Protein AF-0000000083001816 (afdb_homodimer)

Nearest PDB structures (foldseek):
  6y6o-assembly1_A-2  TM=8.875E-01  e=5.375E-13  Homo sapiens
  7u5p-assembly1_B  TM=8.107E-01  e=1.738E-12  Homo sapiens
  3b4v-assembly2_F  TM=8.415E-01  e=2.778E-12  Homo sapiens
  4n1d-assembly1_A-2  TM=8.655E-01  e=5.220E-11  Homo sapiens
  7zjf-assembly1_B  TM=7.239E-01  e=8.850E-11  Homo sapiens

Sequence (256 aa):
SPTRTEPGHHVAKRSLRCSQNSNLCCRKDYYVDFRDIGWNDWIIKPEGYQINYCVGQCPLHVAGSPGMASSFHTAVFNLVKANNVQASGHSCCVPTRRRPLSVLYFDRNSNIVKTDIPDMIVDACGCSSPTRTEPGHHVAKRSLRCSQNSNLCCRKDYYVDFRDIGWNDWIIKPEGYQINYCVGQCPLHVAGSPGMASSFHTAVFNLVKANNVQASGHSCCVPTRRRPLSVLYFDRNSNIVKTDIPDMIVDACGCS

InterPro domains:
  IPR001839 Transforming growth factor-beta, C-terminal [PF00019] (25-127)
  IPR001839 Transforming growth factor-beta, C-terminal [PS51362] (11-128)
  IPR001839 Transforming growth factor-beta, C-terminal [SM00204] (25-128)
  IPR015615 Transforming growth factor-beta-like [PTHR11848] (9-128)
  IPR017948 Transforming growth factor beta, conserved site [PS00250] (43-58)
  IPR029034 Cystine-knot cytokine [G3DSA:2.10.90.10] (15-128)
  IPR029034 Cystine-knot cytokine [SSF57501] (17-127)

Structure (mmCIF, N/CA/C/O backbone):
data_AF-0000000083001816-model_v1
#
loop_
_entity.id
_entity.type
_entity.pdbx_description
1 polymer 'TGF-beta family profile domain-containing protein'
#
loop_
_atom_site.group_PDB
_atom_site.id
_atom_site.type_symbol
_atom_site.label_atom_id
_atom_site.label_alt_id
_atom_site.label_comp_id
_atom_site.label_asym_id
_atom_site.label_entity_id
_atom_site.label_seq_id
_atom_site.pdbx_PDB_ins_code
_atom_site.Cartn_x
_atom_site.Cartn_y
_atom_site.Cartn_z
_atom_site.occupancy
_atom_site.B_iso_or_equiv
_atom_site.auth_seq_id
_atom_site.auth_comp_id
_atom_site.auth_asym_id
_atom_site.auth_atom_id
_atom_site.pdbx_PDB_model_num
ATOM 1 N N . SER A 1 1 ? -27.733 -28.315 16.122 1 34.86 1 SER A N 1
ATOM 2 C CA . SER A 1 1 ? -26.997 -27.266 16.821 1 34.86 1 SER A CA 1
ATOM 3 C C . SER A 1 1 ? -26.076 -26.509 15.871 1 34.86 1 SER A C 1
ATOM 5 O O . SER A 1 1 ? -25.284 -27.118 15.149 1 34.86 1 SER A O 1
ATOM 7 N N . PRO A 1 2 ? -26.45 -25.238 15.407 1 41.17 2 PRO A N 1
ATOM 8 C CA . PRO A 1 2 ? -25.756 -24.482 14.362 1 41.17 2 PRO A CA 1
ATOM 9 C C . PRO A 1 2 ? -24.285 -24.235 14.69 1 41.17 2 PRO A C 1
ATOM 11 O O . PRO A 1 2 ? -23.943 -23.973 15.846 1 41.17 2 PRO A O 1
ATOM 14 N N . THR A 1 3 ? -23.298 -24.899 14.074 1 37.39 3 THR A N 1
ATOM 15 C CA . THR A 1 3 ? -21.85 -24.761 14.181 1 37.39 3 THR A CA 1
ATOM 16 C C . THR A 1 3 ? -21.422 -23.32 13.916 1 37.39 3 THR A C 1
ATOM 18 O O . THR A 1 3 ? -21.619 -22.802 12.815 1 37.39 3 THR A O 1
ATOM 21 N N . ARG A 1 4 ? -21.52 -22.442 14.977 1 39.56 4 ARG A N 1
ATOM 22 C CA . ARG A 1 4 ? -20.968 -21.092 14.921 1 39.56 4 ARG A CA 1
ATOM 23 C C . ARG A 1 4 ? -19.54 -21.106 14.387 1 39.56 4 ARG A C 1
ATOM 25 O O . ARG A 1 4 ? -18.645 -21.683 15.009 1 39.56 4 ARG A O 1
ATOM 32 N N . THR A 1 5 ? -19.311 -21.038 13.095 1 39.91 5 THR A N 1
ATOM 33 C CA . THR A 1 5 ? -17.99 -20.825 12.514 1 39.91 5 THR A CA 1
ATOM 34 C C . THR A 1 5 ? -17.277 -19.666 13.205 1 39.91 5 THR A C 1
ATOM 36 O O . THR A 1 5 ? -17.787 -18.544 13.232 1 39.91 5 THR A O 1
ATOM 39 N N . GLU A 1 6 ? -16.377 -19.955 14.217 1 41.89 6 GLU A N 1
ATOM 40 C CA . GLU A 1 6 ? -15.535 -19.005 14.938 1 41.89 6 GLU A CA 1
ATOM 41 C C . GLU A 1 6 ? -14.836 -18.047 13.978 1 41.89 6 GLU A C 1
ATOM 43 O O . GLU A 1 6 ? -14.391 -18.452 12.902 1 41.89 6 GLU A O 1
ATOM 48 N N . PRO A 1 7 ? -15.167 -16.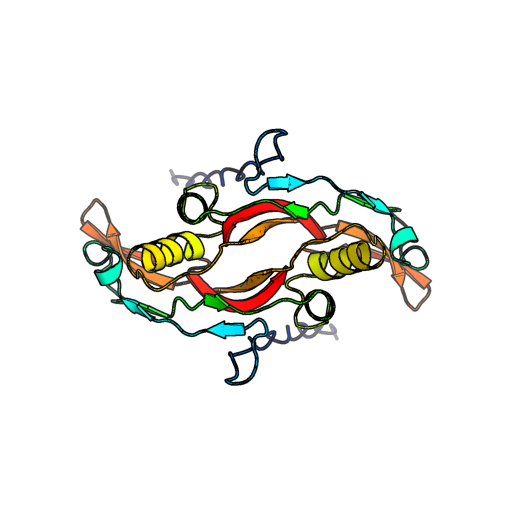746 14.049 1 41.41 7 PRO A N 1
ATOM 49 C CA . PRO A 1 7 ? -14.463 -15.765 13.22 1 41.41 7 PRO A CA 1
ATOM 50 C C . PRO A 1 7 ? -12.952 -15.984 13.202 1 41.41 7 PRO A C 1
ATOM 52 O O . PRO A 1 7 ? -12.367 -16.361 14.22 1 41.41 7 PRO A O 1
ATOM 55 N N . GLY A 1 8 ? -12.353 -16.457 12.142 1 36.66 8 GLY A N 1
ATOM 56 C CA . GLY A 1 8 ? -10.919 -16.578 11.938 1 36.66 8 GLY A CA 1
ATOM 57 C C . GLY A 1 8 ? -10.134 -15.412 12.507 1 36.66 8 GLY A C 1
ATOM 58 O O . GLY A 1 8 ? -10.494 -14.252 12.295 1 36.66 8 GLY A O 1
ATOM 59 N N . HIS A 1 9 ? -9.437 -15.543 13.703 1 39.44 9 HIS A N 1
ATOM 60 C CA . HIS A 1 9 ? -8.489 -14.617 14.312 1 39.44 9 HIS A CA 1
ATOM 61 C C . HIS A 1 9 ? -7.542 -14.032 13.268 1 39.44 9 HIS A C 1
ATOM 63 O O . HIS A 1 9 ? -6.77 -14.764 12.645 1 39.44 9 HIS A O 1
ATOM 69 N N . HIS A 1 10 ? -7.862 -13.018 12.624 1 39.83 10 HIS A N 1
ATOM 70 C CA . HIS A 1 10 ? -6.899 -12.281 11.814 1 39.83 10 HIS A CA 1
ATOM 71 C C . HIS A 1 10 ? -5.628 -11.986 12.603 1 39.83 10 HIS A C 1
ATOM 73 O O . HIS A 1 10 ? -5.673 -11.305 13.63 1 39.83 10 HIS A O 1
ATOM 79 N N . VAL A 1 11 ? -4.758 -12.9 12.765 1 40.17 11 VAL A N 1
ATOM 80 C CA . VAL A 1 11 ? -3.452 -12.6 13.342 1 40.17 11 VAL A CA 1
ATOM 81 C C . VAL A 1 11 ? -3.018 -11.193 12.938 1 40.17 11 VAL A C 1
ATOM 83 O O . VAL A 1 11 ? -2.884 -10.895 11.748 1 40.17 11 VAL A O 1
ATOM 86 N N . ALA A 1 12 ? -3.202 -10.316 13.815 1 40.71 12 ALA A N 1
ATOM 87 C CA . ALA A 1 12 ? -2.673 -8.967 13.627 1 40.71 12 ALA A CA 1
ATOM 88 C C . ALA A 1 12 ? -1.221 -9.008 13.159 1 40.71 12 ALA A C 1
ATOM 90 O O . ALA A 1 12 ? -0.354 -9.546 13.852 1 40.71 12 ALA A O 1
ATOM 91 N N . LYS A 1 13 ? -0.917 -9.083 11.917 1 47.99 13 LYS A N 1
ATOM 92 C CA . LYS A 1 13 ? 0.467 -8.967 11.467 1 47.99 13 LYS A CA 1
ATOM 93 C C . LYS A 1 13 ? 1.241 -7.966 12.32 1 47.99 13 LYS A C 1
ATOM 95 O O . LYS A 1 13 ? 0.859 -6.798 12.415 1 47.99 13 LYS A O 1
ATOM 100 N N . ARG A 1 14 ? 1.89 -8.457 13.446 1 44.38 14 ARG A N 1
ATOM 101 C CA . ARG A 1 14 ? 2.738 -7.65 14.318 1 44.38 14 ARG A CA 1
ATOM 102 C C . ARG A 1 14 ? 3.663 -6.751 13.503 1 44.38 14 ARG A C 1
ATOM 104 O O . ARG A 1 14 ? 4.356 -7.222 12.599 1 44.38 14 ARG A O 1
ATOM 111 N N . SER A 1 15 ? 3.333 -5.481 13.412 1 59.22 15 SER A N 1
ATOM 112 C CA . SER A 1 15 ? 4.199 -4.492 12.778 1 59.22 15 SER A CA 1
ATOM 113 C C . SER A 1 15 ? 5.638 -4.625 13.263 1 59.22 15 SER A C 1
ATOM 115 O O . SER A 1 15 ? 5.884 -4.766 14.463 1 59.22 15 SER A O 1
ATOM 117 N N . LEU A 1 16 ? 6.547 -5.006 12.343 1 64.59 16 LEU A N 1
ATOM 118 C CA . LEU A 1 16 ? 7.966 -5.027 12.68 1 64.59 16 LEU A CA 1
ATOM 119 C C . LEU A 1 16 ? 8.429 -3.658 13.167 1 64.59 16 LEU A C 1
ATOM 121 O O . LEU A 1 16 ? 8.395 -2.683 12.414 1 64.59 16 LEU A O 1
ATOM 125 N N . ARG A 1 17 ? 8.418 -3.509 14.467 1 75.91 17 ARG A N 1
ATOM 126 C CA . ARG A 1 17 ? 9.079 -2.317 14.991 1 75.91 17 ARG A CA 1
ATOM 127 C C . ARG A 1 17 ? 10.573 -2.341 14.687 1 75.91 17 ARG A C 1
ATOM 129 O O . ARG A 1 17 ? 11.201 -3.401 14.718 1 75.91 17 ARG A O 1
ATOM 136 N N . CYS A 1 18 ? 11.03 -1.182 14.337 1 82.06 18 CYS A N 1
ATOM 137 C CA . CYS A 1 18 ? 12.427 -1.136 13.92 1 82.06 18 CYS A CA 1
ATOM 138 C C . CYS A 1 18 ? 13.351 -1.535 15.064 1 82.06 18 CYS A C 1
ATOM 140 O O . CYS A 1 18 ? 13.196 -1.056 16.189 1 82.06 18 CYS A O 1
ATOM 142 N N . SER A 1 19 ? 14.05 -2.574 14.797 1 77.89 19 SER A N 1
ATOM 143 C CA . SER A 1 19 ? 15.112 -2.955 15.721 1 77.89 19 SER A CA 1
ATOM 144 C C . SER A 1 19 ? 16.406 -2.207 15.415 1 77.89 19 SER A C 1
ATOM 146 O O . SER A 1 19 ? 16.616 -1.756 14.288 1 7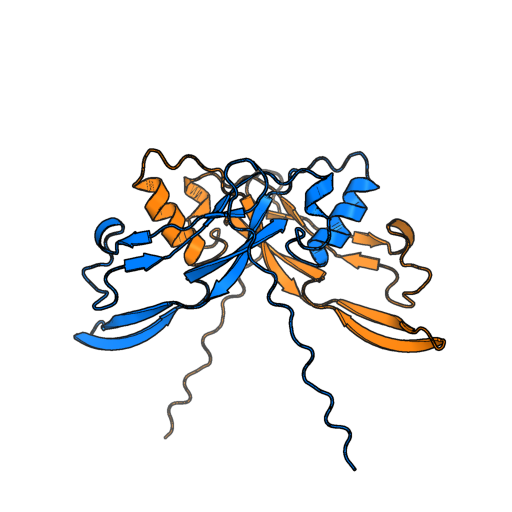7.89 19 SER A O 1
ATOM 148 N N . GLN A 1 20 ? 17.235 -1.953 16.397 1 73.92 20 GLN A N 1
ATOM 149 C CA . GLN A 1 20 ? 18.467 -1.179 16.276 1 73.92 20 GLN A CA 1
ATOM 150 C C . GLN A 1 20 ? 19.425 -1.823 15.279 1 73.92 20 GLN A C 1
ATOM 152 O O . GLN A 1 20 ? 20.185 -1.126 14.602 1 73.92 20 GLN A O 1
ATOM 157 N N . ASN A 1 21 ? 19.274 -3.037 15.094 1 77.73 21 ASN A N 1
ATOM 158 C CA . ASN A 1 21 ? 20.337 -3.68 14.329 1 77.73 21 ASN A CA 1
ATOM 159 C C . ASN A 1 21 ? 19.841 -4.147 12.964 1 77.73 21 ASN A C 1
ATOM 161 O O . ASN A 1 21 ? 20.571 -4.816 12.229 1 77.73 21 ASN A O 1
ATOM 165 N N . SER A 1 22 ? 18.64 -3.781 12.626 1 81.1 22 SER A N 1
ATOM 166 C CA . SER A 1 22 ? 18.166 -4.268 11.334 1 81.1 22 SER A CA 1
ATOM 167 C C . SER A 1 22 ? 17.849 -3.112 10.391 1 81.1 22 SER A C 1
ATOM 169 O O . SER A 1 22 ? 17.314 -2.086 10.816 1 81.1 22 SER A O 1
ATOM 171 N N . ASN A 1 23 ? 18.427 -3.234 9.191 1 90.5 23 ASN A N 1
ATOM 172 C CA . ASN A 1 23 ? 18.102 -2.25 8.163 1 90.5 23 ASN A CA 1
ATOM 173 C C . ASN A 1 23 ? 16.942 -2.716 7.288 1 90.5 23 ASN A C 1
ATOM 175 O O . ASN A 1 23 ? 16.712 -2.165 6.21 1 90.5 23 ASN A O 1
ATOM 179 N N . LEU A 1 24 ? 16.235 -3.732 7.842 1 91.43 24 LEU A N 1
ATOM 180 C CA . LEU A 1 24 ? 15.101 -4.277 7.104 1 91.43 24 LEU A CA 1
ATOM 181 C C . LEU A 1 24 ? 13.844 -3.45 7.35 1 91.43 24 LEU A C 1
ATOM 183 O O . LEU A 1 24 ? 13.768 -2.704 8.329 1 91.43 24 LEU A O 1
ATOM 187 N N . CYS A 1 25 ? 12.98 -3.586 6.533 1 93.34 25 CYS A N 1
ATOM 188 C CA . CYS A 1 25 ? 11.718 -2.856 6.541 1 93.34 25 CYS A CA 1
ATOM 189 C C . CYS A 1 25 ? 11.053 -2.931 7.911 1 93.34 25 CYS A C 1
ATOM 191 O O . CYS A 1 25 ? 10.851 -4.021 8.448 1 93.34 25 CYS A O 1
ATOM 193 N N . CYS A 1 26 ? 10.651 -1.777 8.399 1 93.89 26 CYS A N 1
ATOM 194 C CA . CYS A 1 26 ? 10.001 -1.716 9.703 1 93.89 26 CYS A CA 1
ATOM 195 C C . CYS A 1 26 ? 9.239 -0.407 9.873 1 93.89 26 CYS A C 1
ATOM 197 O O . CYS A 1 26 ? 9.387 0.512 9.065 1 93.89 26 CYS A O 1
ATOM 199 N N . ARG A 1 27 ? 8.439 -0.368 10.853 1 94.38 27 ARG A N 1
ATOM 200 C CA . ARG A 1 27 ? 7.656 0.823 11.165 1 94.38 27 ARG A CA 1
ATOM 201 C C . ARG A 1 27 ? 8.372 1.696 12.189 1 94.38 27 ARG A C 1
ATOM 203 O O . ARG A 1 27 ? 8.795 1.21 13.24 1 94.38 27 ARG A O 1
ATOM 210 N N . LYS A 1 28 ? 8.536 2.963 11.931 1 93.27 28 LYS A N 1
ATOM 211 C CA . LYS A 1 28 ? 9.127 3.929 12.853 1 93.27 28 LYS A CA 1
ATOM 212 C C . LYS A 1 28 ? 8.063 4.854 13.436 1 93.27 28 LYS A C 1
ATOM 214 O O . LYS A 1 28 ? 7.209 5.364 12.708 1 93.27 28 LYS A O 1
ATOM 219 N N . ASP A 1 29 ? 8.145 5 14.714 1 93.76 29 ASP A N 1
ATOM 220 C CA . ASP A 1 29 ? 7.229 5.936 15.36 1 93.76 29 ASP A CA 1
ATOM 221 C C . ASP A 1 29 ? 7.631 7.382 15.076 1 93.76 29 ASP A C 1
ATOM 223 O O . ASP A 1 29 ? 8.816 7.719 15.105 1 93.76 29 ASP A O 1
ATOM 227 N N . TYR A 1 30 ? 6.619 8.153 14.724 1 93.5 30 TYR A N 1
ATOM 228 C CA . TYR A 1 30 ? 6.884 9.563 14.458 1 93.5 30 TYR A CA 1
ATOM 229 C C . TYR A 1 30 ? 5.683 10.423 14.832 1 93.5 30 TYR A C 1
ATOM 231 O O . TYR A 1 30 ? 4.575 10.202 14.337 1 93.5 30 TYR A O 1
ATOM 239 N N . TYR A 1 31 ? 5.917 11.348 15.667 1 95.7 31 TYR A N 1
ATOM 240 C CA . TYR A 1 31 ? 4.86 12.268 16.073 1 95.7 31 TYR A CA 1
ATOM 241 C C . TYR A 1 31 ? 4.907 13.549 15.249 1 95.7 31 TYR A C 1
ATOM 243 O O . TYR A 1 31 ? 5.976 14.133 15.058 1 95.7 31 TYR A O 1
ATOM 251 N N . VAL A 1 32 ? 3.741 13.959 14.782 1 94.92 32 VAL A N 1
ATOM 252 C CA . VAL A 1 32 ? 3.642 15.209 14.036 1 94.92 32 VAL A CA 1
ATOM 253 C C . VAL A 1 32 ? 2.732 16.184 14.78 1 94.92 32 VAL A C 1
ATOM 255 O O . VAL A 1 32 ? 1.603 15.839 15.138 1 94.92 32 VAL A O 1
ATOM 258 N N . ASP A 1 33 ? 3.306 17.31 14.994 1 94.98 33 ASP A N 1
ATOM 259 C CA . ASP A 1 33 ? 2.515 18.418 15.52 1 94.98 33 ASP A CA 1
ATOM 260 C C . ASP A 1 33 ? 1.806 19.17 14.395 1 94.98 33 ASP A C 1
ATOM 262 O O . ASP A 1 33 ? 2.42 19.494 13.376 1 94.98 33 ASP A O 1
ATOM 266 N N . PHE A 1 34 ? 0.505 19.432 14.571 1 93.82 34 PHE A N 1
ATOM 267 C CA . PHE A 1 34 ? -0.253 20.094 13.515 1 93.82 34 PHE A CA 1
ATOM 268 C C . PHE A 1 34 ? 0.293 21.492 13.251 1 93.82 34 PHE A C 1
ATOM 270 O O . PHE A 1 34 ? 0.096 22.046 12.168 1 93.82 34 PHE A O 1
ATOM 277 N N . ARG A 1 35 ? 0.989 22.053 14.16 1 92.59 35 ARG A N 1
ATOM 278 C CA . ARG A 1 35 ? 1.646 23.34 13.955 1 92.59 35 ARG A CA 1
ATOM 279 C C . ARG A 1 35 ? 2.734 23.235 12.891 1 92.59 35 ARG A C 1
ATOM 281 O O . ARG A 1 35 ? 2.931 24.163 12.104 1 92.59 35 ARG A O 1
ATOM 288 N N . ASP A 1 36 ? 3.407 22.07 12.847 1 88.23 36 ASP A N 1
ATOM 289 C CA . ASP A 1 36 ? 4.537 21.879 11.944 1 88.23 36 ASP A CA 1
ATOM 290 C C . ASP A 1 36 ? 4.075 21.829 10.489 1 88.23 36 ASP A C 1
ATOM 292 O O . ASP A 1 36 ? 4.854 22.108 9.575 1 88.23 36 ASP A O 1
ATOM 296 N N . ILE A 1 37 ? 2.798 21.539 10.29 1 88.98 37 ILE A N 1
ATOM 297 C CA . ILE A 1 37 ? 2.325 21.407 8.916 1 88.98 37 ILE A CA 1
ATOM 298 C C . ILE A 1 37 ? 1.274 22.477 8.628 1 88.98 37 ILE A C 1
ATOM 300 O O . ILE A 1 37 ? 0.598 22.43 7.597 1 88.98 37 ILE A O 1
ATOM 304 N N . GLY A 1 38 ? 1.016 23.291 9.563 1 89.7 38 GLY A N 1
ATOM 305 C CA . GLY A 1 38 ? 0.162 24.451 9.364 1 89.7 38 GLY A CA 1
ATOM 306 C C . GLY A 1 38 ? -1.316 24.131 9.485 1 89.7 38 GLY A C 1
ATOM 307 O O . GLY A 1 38 ? -2.155 24.818 8.898 1 89.7 38 GLY A O 1
ATOM 308 N N . TRP A 1 39 ? -1.684 23.082 10.197 1 90.54 39 TRP A N 1
ATOM 309 C CA . TRP A 1 39 ? -3.081 22.673 10.301 1 90.54 39 TRP A CA 1
ATOM 310 C C . TRP A 1 39 ? -3.682 23.12 11.629 1 90.54 39 TRP A C 1
ATOM 312 O O . TRP A 1 39 ? -4.85 22.842 11.913 1 90.54 39 TRP A O 1
ATOM 322 N N . ASN A 1 40 ? -2.973 23.786 12.368 1 91.76 40 ASN A N 1
ATOM 323 C CA . ASN A 1 40 ? -3.4 24.168 13.709 1 91.76 40 ASN A CA 1
ATOM 324 C C . ASN A 1 40 ? -4.462 25.263 13.669 1 91.76 40 ASN A C 1
ATOM 326 O O . ASN A 1 40 ? -5.112 25.542 14.678 1 91.76 40 ASN A O 1
ATOM 330 N N . ASP A 1 41 ? -4.744 25.859 12.604 1 90.81 41 ASP A N 1
ATOM 331 C CA . ASP A 1 41 ? -5.72 26.941 12.508 1 90.81 41 ASP A CA 1
ATOM 332 C C . ASP A 1 41 ? -7.13 26.392 12.3 1 90.81 41 ASP A C 1
ATOM 334 O O . ASP A 1 41 ? -8.116 27.081 12.568 1 90.81 41 ASP A O 1
ATOM 338 N N . TRP A 1 42 ? -7.153 25.199 11.801 1 90.98 42 TRP A N 1
ATOM 339 C CA . TRP A 1 42 ? -8.486 24.681 11.51 1 90.98 42 TRP A CA 1
ATOM 340 C C . TRP A 1 42 ? -8.757 23.403 12.298 1 90.98 42 TRP A C 1
ATOM 342 O O . TRP A 1 42 ? -9.914 23.034 12.516 1 90.98 42 TRP A O 1
ATOM 352 N N . ILE A 1 43 ? -7.756 22.673 12.728 1 94.45 43 ILE A N 1
ATOM 353 C CA . ILE A 1 43 ? -7.963 21.51 13.584 1 94.45 43 ILE A CA 1
ATOM 354 C C . ILE A 1 43 ? -7.946 21.938 15.05 1 94.45 43 ILE A C 1
ATOM 356 O O . ILE A 1 43 ? -7.007 22.6 15.499 1 94.45 43 ILE A O 1
ATOM 360 N N . ILE A 1 44 ? -8.944 21.568 15.779 1 96.08 44 ILE A N 1
ATOM 361 C CA . ILE A 1 44 ? -9.076 21.918 17.189 1 96.08 44 ILE A CA 1
ATOM 362 C C . ILE A 1 44 ? -8.34 20.89 18.046 1 96.08 44 ILE A C 1
ATOM 364 O O . ILE A 1 44 ? -7.514 21.252 18.888 1 96.08 44 ILE A O 1
ATOM 368 N N . LYS A 1 45 ? -8.754 19.676 17.96 1 97.54 45 LYS A N 1
ATOM 369 C CA . LYS A 1 45 ? -8.108 18.574 18.668 1 97.54 45 LYS A CA 1
ATOM 370 C C . LYS A 1 45 ? -8.056 17.319 17.801 1 97.54 45 LYS A C 1
ATOM 372 O O . LYS A 1 45 ? -8.96 17.074 17 1 97.54 45 LYS A O 1
ATOM 377 N N . PRO A 1 46 ? -7.005 16.39 17.933 1 97.84 46 PRO A N 1
ATOM 378 C CA . PRO A 1 46 ? -5.838 16.591 18.795 1 97.84 46 PRO A CA 1
ATOM 379 C C . PRO A 1 46 ? -4.876 17.643 18.249 1 97.84 46 PRO A C 1
ATOM 381 O O . PRO A 1 46 ? -5.145 18.251 17.209 1 97.84 46 PRO A O 1
ATOM 384 N N . GLU A 1 47 ? -3.789 17.968 18.997 1 97.02 47 GLU A N 1
ATOM 385 C CA . GLU A 1 47 ? -2.778 18.925 18.556 1 97.02 47 GLU A CA 1
ATOM 386 C C . GLU A 1 47 ? -1.816 18.291 17.556 1 97.02 47 GLU A C 1
ATOM 388 O O . GLU A 1 47 ? -1.103 18.996 16.839 1 97.02 47 GLU A O 1
ATOM 393 N N . GLY A 1 48 ? -1.706 17.012 17.63 1 96.92 48 GLY A N 1
ATOM 394 C CA . GLY A 1 48 ? -0.859 16.187 16.783 1 96.92 48 GLY A CA 1
ATOM 395 C C . GLY A 1 48 ? -1.16 14.705 16.901 1 96.92 48 GLY A C 1
ATOM 396 O O . GLY A 1 48 ? -2.155 14.315 17.517 1 96.92 48 GLY A O 1
ATOM 397 N N . TYR A 1 49 ? -0.425 13.899 16.245 1 96.35 49 TYR A N 1
ATOM 398 C CA . TYR A 1 49 ? -0.68 12.463 16.278 1 96.35 49 TYR A CA 1
ATOM 399 C C . TYR A 1 49 ? 0.549 11.68 15.833 1 96.35 49 TYR A C 1
ATOM 401 O O . TYR A 1 49 ? 1.491 12.253 15.28 1 96.35 49 TYR A O 1
ATOM 409 N N . GLN A 1 50 ? 0.564 10.441 16.164 1 96.63 50 GLN A N 1
ATOM 410 C CA . GLN A 1 50 ? 1.607 9.526 15.713 1 96.63 50 GLN A CA 1
ATOM 411 C C . GLN A 1 50 ? 1.36 9.076 14.276 1 96.63 50 GLN A C 1
ATOM 413 O O . GLN A 1 50 ? 0.697 8.063 14.043 1 96.63 50 GLN A O 1
ATOM 418 N N . ILE A 1 51 ? 1.929 9.807 13.379 1 95.82 51 ILE A N 1
ATOM 419 C CA . ILE A 1 51 ? 1.742 9.486 11.968 1 95.82 51 ILE A CA 1
ATOM 420 C C . ILE A 1 51 ? 2.492 8.2 11.627 1 95.82 51 ILE A C 1
ATOM 422 O O . ILE A 1 51 ? 2.012 7.387 10.834 1 95.82 51 ILE A O 1
ATOM 426 N N . ASN A 1 52 ? 3.58 7.884 12.11 1 95.24 52 ASN A N 1
ATOM 427 C CA . ASN A 1 52 ? 4.502 6.78 11.868 1 95.24 52 ASN A CA 1
ATOM 428 C C . ASN A 1 52 ? 4.827 6.634 10.384 1 95.24 52 ASN A C 1
ATOM 430 O O . ASN A 1 52 ? 4.224 7.304 9.544 1 95.24 52 ASN A O 1
ATOM 434 N N . TYR A 1 53 ? 5.786 5.937 10.084 1 92.84 53 TYR A N 1
ATOM 435 C CA . TYR A 1 53 ? 6.133 5.698 8.687 1 92.84 53 TYR A CA 1
ATOM 436 C C . TYR A 1 53 ? 6.973 4.435 8.543 1 92.84 53 TYR A C 1
ATOM 438 O O . TYR A 1 53 ? 7.431 3.869 9.539 1 92.84 53 TYR A O 1
ATOM 446 N N . CYS A 1 54 ? 7.085 3.992 7.35 1 92.9 54 CYS A N 1
ATOM 447 C CA . CYS A 1 54 ? 7.815 2.767 7.042 1 92.9 54 CYS A CA 1
ATOM 448 C C . CY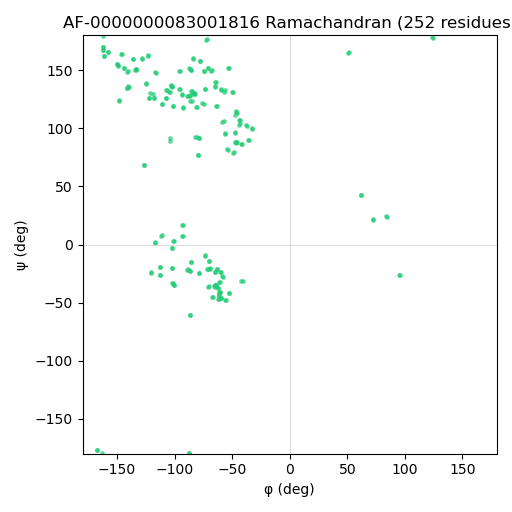S A 1 54 ? 9.188 3.082 6.46 1 92.9 54 CYS A C 1
ATOM 450 O O . CYS A 1 54 ? 9.324 3.987 5.635 1 92.9 54 CYS A O 1
ATOM 452 N N . VAL A 1 55 ? 10.176 2.327 6.96 1 91.38 55 VAL A N 1
ATOM 453 C CA . VAL A 1 55 ? 11.535 2.562 6.482 1 91.38 55 VAL A CA 1
ATOM 454 C C . VAL A 1 55 ? 12.326 1.256 6.513 1 91.38 55 VAL A C 1
ATOM 456 O O . VAL A 1 55 ? 12.007 0.347 7.283 1 91.38 55 VAL A O 1
ATOM 459 N N . GLY A 1 56 ? 13.354 1.241 5.592 1 91.47 56 GLY A N 1
ATOM 460 C CA . GLY A 1 56 ? 14.225 0.077 5.593 1 91.47 56 GLY A CA 1
ATOM 461 C C . GLY A 1 56 ? 14.307 -0.608 4.242 1 91.47 56 GLY A C 1
ATOM 462 O O . GLY A 1 56 ? 13.608 -0.224 3.302 1 91.47 56 GLY A O 1
ATOM 463 N N . GLN A 1 57 ? 15.105 -1.618 4.177 1 90.64 57 GLN A N 1
ATOM 464 C CA . GLN A 1 57 ? 15.384 -2.317 2.927 1 90.64 57 GLN A CA 1
ATOM 465 C C . GLN A 1 57 ? 14.482 -3.537 2.765 1 90.64 57 GLN A C 1
ATOM 467 O O . GLN A 1 57 ? 14.086 -4.158 3.754 1 90.64 57 GLN A O 1
ATOM 472 N N . CYS A 1 58 ? 14.216 -3.802 1.471 1 91.27 58 CYS A N 1
ATOM 473 C CA . CYS A 1 58 ? 13.435 -4.975 1.094 1 91.27 58 CYS A CA 1
ATOM 474 C C . CYS A 1 58 ? 14.181 -5.82 0.068 1 91.27 58 CYS A C 1
ATOM 476 O O . CYS A 1 58 ? 13.778 -5.892 -1.094 1 91.27 58 CYS A O 1
ATOM 478 N N . PRO A 1 59 ? 15.281 -6.426 0.582 1 87.83 59 PRO A N 1
ATOM 479 C CA . PRO A 1 59 ? 15.952 -7.307 -0.376 1 87.83 59 PRO A CA 1
ATOM 480 C C . PRO A 1 59 ? 15.007 -8.333 -0.996 1 87.83 59 PRO A C 1
ATOM 482 O O . PRO A 1 59 ? 14.016 -8.722 -0.372 1 87.83 59 PRO A O 1
ATOM 485 N N . LEU A 1 60 ? 15.332 -8.723 -2.176 1 83.27 60 LEU A N 1
ATOM 486 C CA . LEU A 1 60 ? 14.469 -9.614 -2.942 1 83.27 60 LEU A CA 1
ATOM 487 C C . LEU A 1 60 ? 14.111 -10.855 -2.13 1 83.27 60 LEU A C 1
ATOM 489 O O . LEU A 1 60 ? 12.958 -11.292 -2.131 1 83.27 60 LEU A O 1
ATOM 493 N N . HIS A 1 61 ? 15.08 -11.377 -1.445 1 83.65 61 HIS A N 1
ATOM 494 C CA . HIS A 1 61 ? 14.86 -12.618 -0.711 1 83.65 61 HIS A CA 1
ATOM 495 C C . HIS A 1 61 ? 13.942 -12.394 0.486 1 83.65 61 HIS A C 1
ATOM 497 O O . HIS A 1 61 ? 13.386 -13.349 1.034 1 83.65 61 HIS A O 1
ATOM 503 N N . VAL A 1 62 ? 13.738 -11.15 0.846 1 86.65 62 VAL A N 1
ATOM 504 C CA . VAL A 1 62 ? 12.915 -10.822 2.005 1 86.65 62 VAL A CA 1
ATOM 505 C C . VAL A 1 62 ? 11.523 -10.396 1.547 1 86.65 62 VAL A C 1
ATOM 507 O O . VAL A 1 62 ? 10.522 -10.727 2.188 1 86.65 62 VAL A O 1
ATOM 510 N N . ALA A 1 63 ? 11.431 -9.727 0.418 1 88.08 63 ALA A N 1
ATOM 511 C CA . ALA A 1 63 ? 10.22 -9.051 -0.041 1 88.08 63 ALA A CA 1
ATOM 512 C C . ALA A 1 63 ? 9.103 -10.053 -0.317 1 88.08 63 ALA A C 1
ATOM 514 O O . ALA A 1 63 ? 7.922 -9.702 -0.279 1 88.08 63 ALA A O 1
ATOM 515 N N . GLY A 1 64 ? 9.426 -11.23 -0.569 1 86.95 64 GLY A N 1
ATOM 516 C CA . GLY A 1 64 ? 8.416 -12.234 -0.867 1 86.95 64 GLY A CA 1
ATOM 517 C C . GLY A 1 64 ? 8.127 -13.155 0.303 1 86.95 64 GLY A C 1
ATOM 518 O O . GLY A 1 64 ? 7.274 -14.04 0.207 1 86.95 64 GLY A O 1
ATOM 519 N N . SER A 1 65 ? 8.846 -12.997 1.403 1 87.48 65 SER A N 1
ATOM 520 C CA . SER A 1 65 ? 8.712 -13.908 2.536 1 87.48 65 SER A CA 1
ATOM 521 C C . SER A 1 65 ? 7.419 -13.649 3.302 1 87.48 65 SER A C 1
ATOM 523 O O . SER A 1 65 ? 6.927 -12.519 3.338 1 87.48 65 SER A O 1
ATOM 525 N N . PRO A 1 66 ? 6.922 -14.795 3.883 1 84.77 66 PRO A N 1
ATOM 526 C CA . PRO A 1 66 ? 5.734 -14.612 4.721 1 84.77 66 PRO A CA 1
ATOM 527 C C . PRO A 1 66 ? 5.952 -13.593 5.838 1 84.77 66 PRO A C 1
ATOM 529 O O . PRO A 1 66 ? 6.999 -13.601 6.49 1 84.77 66 PRO A O 1
ATOM 532 N N . GLY A 1 67 ? 5.041 -12.724 5.971 1 85.73 67 GLY A N 1
ATOM 533 C CA . GLY A 1 67 ? 5.129 -11.726 7.024 1 85.73 67 GLY A CA 1
ATOM 534 C C . GLY A 1 67 ? 5.741 -10.419 6.558 1 85.73 67 GLY A C 1
ATOM 535 O O . GLY A 1 67 ? 5.572 -9.383 7.204 1 85.73 67 GLY A O 1
ATOM 536 N N . MET A 1 68 ? 6.574 -10.538 5.496 1 90.82 68 MET A N 1
ATOM 537 C CA . MET A 1 68 ? 7.215 -9.32 5.009 1 90.82 68 MET A CA 1
ATOM 538 C C . MET A 1 68 ? 6.518 -8.804 3.754 1 90.82 68 MET A C 1
ATOM 540 O O . MET A 1 68 ? 6.478 -7.596 3.514 1 90.82 68 MET A O 1
ATOM 544 N N . ALA A 1 69 ? 6.047 -9.765 3.022 1 92.34 69 ALA A N 1
ATOM 545 C CA . ALA A 1 69 ? 5.313 -9.347 1.83 1 92.34 69 ALA A CA 1
ATOM 546 C C . ALA A 1 69 ? 4.109 -8.486 2.202 1 92.34 69 ALA A C 1
ATOM 548 O O . ALA A 1 69 ? 3.333 -8.843 3.091 1 92.34 69 ALA A O 1
ATOM 549 N N . SER A 1 70 ? 3.97 -7.386 1.488 1 92.67 70 SER A N 1
ATOM 550 C CA . SER A 1 70 ? 2.909 -6.44 1.818 1 92.67 70 SER A CA 1
ATOM 551 C C . SER A 1 70 ? 1.538 -6.997 1.449 1 92.67 70 SER A C 1
ATOM 553 O O . SER A 1 70 ? 0.513 -6.496 1.916 1 92.67 70 SER A O 1
ATOM 555 N N . SER A 1 71 ? 1.452 -7.952 0.556 1 91.67 71 SER A N 1
ATOM 556 C CA . SER A 1 71 ? 0.205 -8.538 0.074 1 91.67 71 SER A CA 1
ATOM 557 C C . SER A 1 71 ? 0.451 -9.885 -0.599 1 91.67 71 SER A C 1
ATOM 559 O O . SER A 1 71 ? 1.6 -10.282 -0.802 1 91.67 71 SER A O 1
ATOM 561 N N . PHE A 1 72 ? -0.574 -10.577 -0.884 1 90.41 72 PHE A N 1
ATOM 562 C CA . PHE A 1 72 ? -0.455 -11.808 -1.657 1 90.41 72 PHE A CA 1
ATOM 563 C C . PHE A 1 72 ? 0.063 -11.518 -3.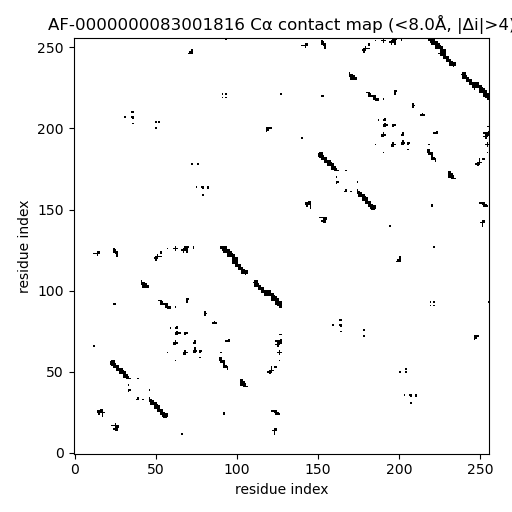06 1 90.41 72 PHE A C 1
ATOM 565 O O . PHE A 1 72 ? 0.853 -12.29 -3.608 1 90.41 72 PHE A O 1
ATOM 572 N N . HIS A 1 73 ? -0.343 -10.389 -3.575 1 93.65 73 HIS A N 1
ATOM 573 C CA . HIS A 1 73 ? 0.175 -9.949 -4.866 1 93.65 73 HIS A CA 1
ATOM 574 C C . HIS A 1 73 ? 1.698 -9.877 -4.852 1 93.65 73 HIS A C 1
ATOM 576 O O . HIS A 1 73 ? 2.356 -10.383 -5.764 1 93.65 73 HIS A O 1
ATOM 582 N N . THR A 1 74 ? 2.187 -9.28 -3.854 1 92.51 74 THR A N 1
ATOM 583 C CA . THR A 1 74 ? 3.632 -9.112 -3.749 1 92.51 74 THR A CA 1
ATOM 584 C C . THR A 1 74 ? 4.332 -10.466 -3.694 1 92.51 74 THR A C 1
ATOM 586 O O . THR A 1 74 ? 5.379 -10.656 -4.317 1 92.51 74 THR A O 1
ATOM 589 N N . ALA A 1 75 ? 3.741 -11.337 -2.96 1 90.65 75 ALA A N 1
ATOM 590 C CA . ALA A 1 75 ? 4.312 -12.678 -2.866 1 90.65 75 ALA A CA 1
ATOM 591 C C . ALA A 1 75 ? 4.372 -13.346 -4.237 1 90.65 75 ALA A C 1
ATOM 593 O O . ALA A 1 75 ? 5.398 -13.918 -4.611 1 90.65 75 ALA A O 1
ATOM 594 N N . VAL A 1 76 ? 3.335 -13.272 -4.965 1 91.21 76 VAL A N 1
ATOM 595 C CA . VAL A 1 76 ? 3.246 -13.89 -6.283 1 91.21 76 VAL A CA 1
ATOM 596 C C . VAL A 1 76 ? 4.21 -13.199 -7.244 1 91.21 76 VAL A C 1
ATOM 598 O O . VAL A 1 76 ? 4.945 -13.863 -7.981 1 91.21 76 VAL A O 1
ATOM 601 N N . PHE A 1 77 ? 4.187 -11.864 -7.169 1 91.73 77 PHE A N 1
ATOM 602 C CA . PHE A 1 77 ? 5.032 -11.094 -8.075 1 91.73 77 PHE A CA 1
ATOM 603 C C . PHE A 1 77 ? 6.505 -11.394 -7.827 1 91.73 77 PHE A C 1
ATOM 605 O O . PHE A 1 77 ? 7.305 -11.421 -8.765 1 91.73 77 PHE A O 1
ATOM 612 N N . ASN A 1 78 ? 6.862 -11.571 -6.609 1 88.48 78 ASN A N 1
ATOM 613 C CA . ASN A 1 78 ? 8.246 -11.917 -6.304 1 88.48 78 ASN A CA 1
ATOM 614 C C . ASN A 1 78 ? 8.615 -13.291 -6.856 1 88.48 78 ASN A C 1
ATOM 616 O O . ASN A 1 78 ? 9.759 -13.519 -7.254 1 88.48 78 ASN A O 1
ATOM 620 N N . LEU A 1 79 ? 7.664 -14.205 -6.825 1 86.47 79 LEU A N 1
ATOM 621 C CA . LEU A 1 79 ? 7.898 -15.5 -7.455 1 86.47 79 LEU A CA 1
ATOM 622 C C . LEU A 1 79 ? 8.163 -15.338 -8.948 1 86.47 79 LEU A C 1
ATOM 624 O O . LEU A 1 79 ? 9.05 -15.993 -9.5 1 86.47 79 LEU A O 1
ATOM 628 N N . VAL A 1 80 ? 7.413 -14.472 -9.548 1 88.29 80 VAL A N 1
ATOM 629 C CA . VAL A 1 80 ? 7.583 -14.18 -10.967 1 88.29 80 VAL A CA 1
ATOM 630 C C . VAL A 1 80 ? 8.978 -13.608 -11.214 1 88.29 80 VAL A C 1
ATOM 632 O O . VAL A 1 80 ? 9.674 -14.031 -12.139 1 88.29 80 VAL A O 1
ATOM 635 N N . LYS A 1 81 ? 9.338 -12.652 -10.361 1 85.76 81 LYS A N 1
ATOM 636 C CA . LYS A 1 81 ? 10.652 -12.029 -10.49 1 85.76 81 LYS A CA 1
ATOM 637 C C . LYS A 1 81 ? 11.767 -13.055 -10.306 1 85.76 81 LYS A C 1
ATOM 639 O O . LYS A 1 81 ? 12.783 -13.006 -11.001 1 85.76 81 LYS A O 1
ATOM 644 N N . ALA A 1 82 ? 11.605 -13.85 -9.371 1 81.02 82 ALA A N 1
ATOM 645 C CA . ALA A 1 82 ? 12.623 -14.851 -9.061 1 81.02 82 ALA A CA 1
ATOM 646 C C . ALA A 1 82 ? 12.831 -15.803 -10.235 1 81.02 82 ALA A C 1
ATOM 648 O O . ALA A 1 82 ? 13.938 -16.304 -10.447 1 81.02 82 ALA A O 1
ATOM 649 N N . ASN A 1 83 ? 11.754 -16.016 -10.931 1 80.02 83 ASN A N 1
ATOM 650 C CA . ASN A 1 83 ? 11.82 -16.951 -12.049 1 80.02 83 ASN A CA 1
ATOM 651 C C . ASN A 1 83 ? 12.225 -16.25 -13.343 1 80.02 83 ASN A C 1
ATOM 653 O O . ASN A 1 83 ? 12.446 -16.902 -14.364 1 80.02 83 ASN A O 1
ATOM 657 N N . ASN A 1 84 ? 11.971 -14.926 -13.273 1 72.74 84 ASN A N 1
ATOM 658 C CA . ASN A 1 84 ? 12.354 -14.133 -14.436 1 72.74 84 ASN A CA 1
ATOM 659 C C . ASN A 1 84 ? 13.626 -13.332 -14.173 1 72.74 84 ASN A C 1
ATOM 661 O O . ASN A 1 84 ? 13.605 -12.356 -13.42 1 72.74 84 ASN A O 1
ATOM 665 N N . VAL A 1 85 ? 14.79 -13.847 -14.427 1 56.63 85 VAL A N 1
ATOM 666 C CA . VAL A 1 85 ? 16.116 -13.314 -14.131 1 56.63 85 VAL A CA 1
ATOM 667 C C . VAL A 1 85 ? 16.141 -11.811 -14.397 1 56.63 85 VAL A C 1
ATOM 669 O O . VAL A 1 85 ? 16.908 -11.076 -13.77 1 56.63 85 VAL A O 1
ATOM 672 N N . GLN A 1 86 ? 15.362 -11.401 -15.355 1 54.26 86 GLN A N 1
ATOM 673 C CA . GLN A 1 86 ? 15.555 -10.026 -15.802 1 54.26 86 GLN A CA 1
ATOM 674 C C . GLN A 1 86 ? 14.754 -9.05 -14.944 1 54.26 86 GLN A C 1
ATOM 676 O O . GLN A 1 86 ? 14.973 -7.839 -15.004 1 54.26 86 GLN A O 1
ATOM 681 N N . ALA A 1 87 ? 13.881 -9.651 -14.242 1 54.73 87 ALA A N 1
ATOM 682 C CA . ALA A 1 87 ? 13.018 -8.695 -13.553 1 54.73 87 ALA A CA 1
ATOM 683 C C . ALA A 1 87 ? 13.704 -8.133 -12.311 1 54.73 87 ALA A C 1
ATOM 685 O O . ALA A 1 87 ? 13.863 -8.837 -11.31 1 54.73 87 ALA A O 1
ATOM 686 N N . SER A 1 88 ? 14.657 -7.157 -12.651 1 55.46 88 SER A N 1
ATOM 687 C CA . SER A 1 88 ? 15.426 -6.45 -11.632 1 55.46 88 SER A CA 1
ATOM 688 C C . SER A 1 88 ? 14.617 -5.314 -11.017 1 55.46 88 SER A C 1
ATOM 690 O O . SER A 1 88 ? 13.89 -4.61 -11.722 1 55.46 88 SER A O 1
ATOM 692 N N . GLY A 1 89 ? 13.852 -5.442 -9.895 1 62.5 89 GLY A N 1
ATOM 693 C CA . GLY A 1 89 ? 13.238 -4.275 -9.282 1 62.5 89 GLY A CA 1
ATOM 694 C C . GLY A 1 89 ? 13.281 -4.305 -7.766 1 62.5 89 GLY A C 1
ATOM 695 O O . GLY A 1 89 ? 13.442 -5.369 -7.166 1 62.5 89 GLY A O 1
ATOM 696 N N . HIS A 1 90 ? 13.592 -3.246 -7.234 1 71.5 90 HIS A N 1
ATOM 697 C CA . HIS A 1 90 ? 13.691 -3.102 -5.786 1 71.5 90 HIS A CA 1
ATOM 698 C C . HIS A 1 90 ? 12.311 -3.003 -5.146 1 71.5 90 HIS A C 1
ATOM 700 O O . HIS A 1 90 ? 11.396 -2.408 -5.722 1 71.5 90 HIS A O 1
ATOM 706 N N . SER A 1 91 ? 12.105 -3.977 -4.225 1 87.64 91 SER A N 1
ATOM 707 C CA . SER A 1 91 ? 10.937 -3.858 -3.359 1 87.64 91 SER A CA 1
ATOM 708 C C . SER A 1 91 ? 11.086 -2.694 -2.385 1 87.64 91 SER A C 1
ATOM 710 O O . SER A 1 91 ? 12.205 -2.309 -2.037 1 87.64 91 SER A O 1
ATOM 712 N N . CYS A 1 92 ? 10.007 -2.162 -2.072 1 91.68 92 CYS A N 1
ATOM 713 C CA . CYS A 1 92 ? 9.998 -1.006 -1.182 1 91.68 92 CYS A CA 1
ATOM 714 C C . CYS A 1 92 ? 9.255 -1.32 0.111 1 91.68 92 CYS A C 1
ATOM 716 O O . CYS A 1 92 ? 8.313 -2.114 0.114 1 91.68 92 CYS A O 1
ATOM 718 N N . CYS A 1 93 ? 9.725 -0.689 1.069 1 93.74 93 CYS A N 1
ATOM 719 C CA . CYS A 1 93 ? 9.035 -0.774 2.351 1 93.74 93 CYS A CA 1
ATOM 720 C C . CYS A 1 93 ? 7.848 0.181 2.397 1 93.74 93 CYS A C 1
ATOM 722 O O . CYS A 1 93 ? 8.019 1.396 2.286 1 93.74 93 CYS A O 1
ATOM 724 N N . VAL A 1 94 ? 6.635 -0.455 2.555 1 93.84 94 VAL A N 1
ATOM 725 C CA . VAL A 1 94 ? 5.444 0.378 2.424 1 93.84 94 VAL A CA 1
ATOM 726 C C . VAL A 1 94 ? 4.454 0.042 3.538 1 93.84 94 VAL A C 1
ATOM 728 O O . VAL A 1 94 ? 4.502 -1.049 4.111 1 93.84 94 VAL A O 1
ATOM 731 N N . PRO A 1 95 ? 3.518 0.971 3.819 1 93.91 95 PRO A N 1
ATOM 732 C CA . PRO A 1 95 ? 2.473 0.658 4.796 1 93.91 95 PRO A CA 1
ATOM 733 C C . PRO A 1 95 ? 1.555 -0.473 4.336 1 93.91 95 PRO A C 1
ATOM 735 O O . PRO A 1 95 ? 1.129 -0.495 3.179 1 93.91 95 PRO A O 1
ATOM 738 N N . THR A 1 96 ? 1.279 -1.375 5.269 1 92.35 96 THR A N 1
ATOM 739 C CA . THR A 1 96 ? 0.363 -2.465 4.952 1 92.35 96 THR A CA 1
ATOM 740 C C . THR A 1 96 ? -0.929 -2.336 5.754 1 92.35 96 THR A C 1
ATOM 742 O O . THR A 1 96 ? -1.936 -2.965 5.423 1 92.35 96 THR A O 1
ATOM 745 N N . ARG A 1 97 ? -0.813 -1.573 6.796 1 93.99 97 ARG A N 1
ATOM 746 C CA . ARG A 1 97 ? -1.977 -1.311 7.637 1 93.99 97 ARG A CA 1
ATOM 747 C C . ARG A 1 97 ? -1.993 0.137 8.115 1 93.99 97 ARG A C 1
ATOM 749 O O . ARG A 1 97 ? -0.956 0.679 8.503 1 93.99 97 ARG A O 1
ATOM 756 N N . ARG A 1 98 ? -3.198 0.682 7.986 1 95.35 98 ARG A N 1
ATOM 757 C CA . ARG A 1 98 ? -3.402 2.051 8.449 1 95.35 98 ARG A CA 1
ATOM 758 C C . ARG A 1 98 ? -4.687 2.167 9.263 1 95.35 98 ARG A C 1
ATOM 760 O O . ARG A 1 98 ? -5.641 1.42 9.037 1 95.35 98 ARG A O 1
ATOM 767 N N . ARG A 1 99 ? -4.712 3.045 10.157 1 96.81 99 ARG A N 1
ATOM 768 C CA . ARG A 1 99 ? -5.934 3.317 10.906 1 96.81 99 ARG A CA 1
ATOM 769 C C . ARG A 1 99 ? -6.333 4.784 10.79 1 96.81 99 ARG A C 1
ATOM 771 O O . ARG A 1 99 ? -5.521 5.625 10.399 1 96.81 99 ARG A O 1
ATOM 778 N N . PRO A 1 100 ? -7.553 5.036 11.119 1 97.54 100 PRO A N 1
ATOM 779 C CA . PRO A 1 100 ? -8.046 6.411 11.004 1 97.54 100 PRO A CA 1
ATOM 780 C C . PRO A 1 100 ? -7.583 7.303 12.154 1 97.54 100 PRO A C 1
ATOM 782 O O . PRO A 1 100 ? -7.192 6.8 13.211 1 97.54 100 PRO A O 1
ATOM 785 N N . LEU A 1 101 ? -7.59 8.569 11.911 1 97.85 101 LEU A N 1
ATOM 786 C CA . LEU A 1 101 ? -7.374 9.61 12.911 1 97.85 101 LEU A CA 1
ATOM 787 C C . LEU A 1 101 ? -8.66 10.388 13.173 1 97.85 101 LEU A C 1
ATOM 789 O O . LEU A 1 101 ? -9.257 10.938 12.245 1 97.85 101 LEU A O 1
ATOM 793 N N . SER A 1 102 ? -9.109 10.395 14.334 1 97.91 102 SER A N 1
ATOM 794 C CA . SER A 1 102 ? -10.265 11.205 14.705 1 97.91 102 SER A CA 1
ATOM 795 C C . SER A 1 102 ? -9.857 12.643 15.01 1 97.91 102 SER A C 1
ATOM 797 O O . SER A 1 102 ? -8.953 12.88 15.814 1 97.91 102 SER A O 1
ATOM 799 N N . VAL A 1 103 ? -10.563 13.556 14.39 1 97.7 103 VAL A N 1
ATOM 800 C CA . VAL A 1 103 ? -10.212 14.955 14.612 1 97.7 103 VAL A CA 1
ATOM 801 C C . VAL A 1 103 ? -11.477 15.769 14.879 1 97.7 103 VAL A C 1
ATOM 803 O O . VAL A 1 103 ? -12.559 15.42 14.402 1 97.7 103 VAL A O 1
ATOM 806 N N . LEU A 1 104 ? -11.254 16.767 15.625 1 97.91 104 LEU A N 1
ATOM 807 C CA . LEU A 1 104 ? -12.217 17.844 15.824 1 97.91 104 LEU A CA 1
ATOM 808 C C . LEU A 1 104 ? -11.767 19.115 15.112 1 97.91 104 LEU A C 1
ATOM 810 O O . LEU A 1 104 ? -10.618 19.539 15.258 1 97.91 104 LEU A O 1
ATOM 814 N N . TYR A 1 105 ? -12.692 19.641 14.267 1 96.38 105 TYR A N 1
ATOM 815 C CA . TYR A 1 105 ? -12.243 20.816 13.528 1 96.38 105 TYR A CA 1
ATOM 816 C C . TYR A 1 105 ? -13.392 21.792 13.304 1 96.38 105 TYR A C 1
ATOM 818 O O . TYR A 1 105 ? -14.556 21.451 13.525 1 96.38 105 TYR A O 1
ATOM 826 N N . PHE A 1 106 ? -13.016 23.033 12.949 1 93.3 106 PHE A N 1
ATOM 827 C CA . PHE A 1 106 ? -13.992 24.053 12.584 1 93.3 106 PHE A CA 1
ATOM 828 C C . PHE A 1 106 ? -14.343 23.96 11.103 1 93.3 106 PHE A C 1
ATOM 830 O O . PHE A 1 106 ? -13.454 23.939 10.249 1 93.3 106 PHE A O 1
ATOM 837 N N . ASP A 1 107 ? -15.679 23.898 10.844 1 90.91 107 ASP A N 1
ATOM 838 C CA . ASP A 1 107 ? -16.041 23.911 9.429 1 90.91 107 ASP A CA 1
ATOM 839 C C . ASP A 1 107 ? -16.188 25.341 8.914 1 90.91 107 ASP A C 1
ATOM 841 O O . ASP A 1 107 ? -15.853 26.297 9.616 1 90.91 107 ASP A O 1
ATOM 845 N N . ARG A 1 108 ? -16.528 25.492 7.665 1 91.3 108 ARG A N 1
ATOM 846 C CA . ARG A 1 108 ? -16.599 26.79 7.001 1 91.3 108 ARG A CA 1
ATOM 847 C C . ARG A 1 108 ? -17.581 27.715 7.711 1 91.3 108 ARG A C 1
ATOM 849 O O . ARG A 1 108 ? -17.433 28.938 7.666 1 91.3 108 ARG A O 1
ATOM 856 N N . ASN A 1 109 ? -18.585 27.149 8.385 1 93.08 109 ASN A N 1
ATOM 857 C CA . ASN A 1 109 ? -19.594 27.918 9.105 1 93.08 109 ASN A CA 1
ATOM 858 C C . ASN A 1 109 ? -19.223 28.093 10.575 1 93.08 109 ASN A C 1
ATOM 860 O O . ASN A 1 109 ? -20.075 28.431 11.399 1 93.08 109 ASN A O 1
ATOM 864 N N . SER A 1 110 ? -18.022 27.679 10.936 1 88.85 110 SER A N 1
ATOM 865 C CA . SER A 1 110 ? -17.515 27.827 12.296 1 88.85 110 SER A CA 1
ATOM 866 C C . SER A 1 110 ? -18.215 26.868 13.254 1 88.85 110 SER A C 1
ATOM 868 O O . SER A 1 110 ? -18.336 27.154 14.447 1 88.85 110 SER A O 1
ATOM 870 N N . ASN A 1 111 ? -18.756 25.851 12.651 1 94.66 111 ASN A N 1
ATOM 871 C CA . ASN A 1 111 ? -19.271 24.784 13.503 1 94.66 111 ASN A CA 1
ATOM 872 C C . ASN A 1 111 ? -18.186 23.769 13.849 1 94.66 111 ASN A C 1
ATOM 874 O O . ASN A 1 111 ? -17.277 23.531 13.052 1 94.66 111 ASN A O 1
ATOM 878 N N . ILE A 1 112 ? -18.324 23.164 14.975 1 94.8 112 ILE A N 1
ATOM 879 C CA . ILE A 1 112 ? -17.402 22.113 15.392 1 94.8 112 ILE A CA 1
ATOM 880 C C . ILE A 1 112 ? -17.85 20.774 14.81 1 94.8 112 ILE A C 1
ATOM 882 O O . ILE A 1 112 ? -18.988 20.348 15.02 1 94.8 112 ILE A O 1
ATOM 886 N N . VAL A 1 113 ? -16.964 20.172 14.1 1 97.46 113 VAL A N 1
ATOM 887 C CA . VAL A 1 113 ? -17.28 18.894 13.471 1 97.46 113 VAL A CA 1
ATOM 888 C C . VAL A 1 113 ? -16.249 17.845 13.886 1 97.46 113 VAL A C 1
ATOM 890 O O . VAL A 1 113 ? -15.058 18.146 13.995 1 97.46 113 VAL A O 1
ATOM 893 N N . LYS A 1 114 ? -16.826 16.604 14.168 1 97.37 114 LYS A N 1
ATOM 894 C CA . LYS A 1 114 ? -15.947 15.466 14.421 1 97.37 114 LYS A CA 1
ATOM 895 C C . LYS A 1 114 ? -15.902 14.528 13.218 1 97.37 114 LYS A C 1
ATOM 897 O O . LYS A 1 114 ? -16.94 14.2 12.64 1 97.37 114 LYS A O 1
ATOM 902 N N . THR A 1 115 ? -14.688 14.199 12.863 1 96.5 115 THR A N 1
ATOM 903 C CA . THR A 1 115 ? -14.585 13.286 11.731 1 96.5 115 THR A CA 1
ATOM 904 C C . THR A 1 115 ? -13.419 12.319 11.92 1 96.5 115 THR A C 1
ATOM 906 O O . THR A 1 115 ? -12.456 12.63 12.624 1 96.5 115 THR A O 1
ATOM 909 N N . ASP A 1 116 ? -13.57 11.161 11.328 1 96.88 116 ASP A N 1
ATOM 910 C CA . ASP A 1 116 ? -12.48 10.196 11.218 1 96.88 116 ASP A CA 1
ATOM 911 C C . ASP A 1 116 ? -11.855 10.23 9.825 1 96.88 116 ASP A C 1
ATOM 913 O O . ASP A 1 116 ? -12.535 9.978 8.828 1 96.88 116 ASP A O 1
ATOM 917 N N . ILE A 1 117 ? -10.629 10.542 9.845 1 94.68 117 ILE A N 1
ATOM 918 C CA . ILE A 1 117 ? -9.897 10.552 8.583 1 94.68 117 ILE A CA 1
ATOM 919 C C . ILE A 1 117 ? -9.236 9.194 8.358 1 94.68 117 ILE A C 1
ATOM 921 O O . ILE A 1 117 ? -8.343 8.799 9.111 1 94.68 117 ILE A O 1
ATOM 925 N N . PRO A 1 118 ? -9.615 8.555 7.322 1 94.36 118 PRO A N 1
ATOM 926 C CA . PRO A 1 118 ? -9.081 7.206 7.126 1 94.36 118 PRO A CA 1
ATOM 927 C C . PRO A 1 118 ? -7.6 7.206 6.753 1 94.36 118 PRO A C 1
ATOM 929 O O . PRO A 1 118 ? -7.094 8.197 6.221 1 94.36 118 PRO A O 1
ATOM 932 N N . ASP A 1 119 ? -6.813 6.14 7.083 1 93.88 119 ASP A N 1
ATOM 933 C CA . ASP A 1 119 ? -5.473 5.811 6.606 1 93.88 119 ASP A CA 1
ATOM 934 C C . ASP A 1 119 ? -4.473 6.902 6.98 1 93.88 119 ASP A C 1
ATOM 936 O O . ASP A 1 119 ? -3.644 7.299 6.159 1 93.88 119 ASP A O 1
ATOM 940 N N . MET A 1 120 ? -4.621 7.359 8.247 1 96.31 120 MET A N 1
ATOM 941 C CA . MET A 1 120 ? -3.775 8.482 8.641 1 96.31 120 MET A CA 1
ATOM 942 C C . MET A 1 120 ? -2.609 8.008 9.503 1 96.31 120 MET A C 1
ATOM 944 O O . MET A 1 120 ? -1.608 8.713 9.642 1 96.31 120 MET A O 1
ATOM 948 N N . ILE A 1 121 ? -2.773 6.857 10.066 1 97.11 121 ILE A N 1
ATOM 949 C CA . ILE A 1 121 ? -1.746 6.362 10.976 1 97.11 121 ILE A CA 1
ATOM 950 C C . ILE A 1 121 ? -1.229 5.011 10.486 1 97.11 121 ILE A C 1
ATOM 952 O O . ILE A 1 121 ? -2.004 4.068 10.315 1 97.11 121 ILE A O 1
ATOM 956 N N . VAL A 1 122 ? 0.058 4.904 10.316 1 96.63 122 VAL A N 1
ATOM 957 C CA . VAL A 1 122 ? 0.649 3.638 9.896 1 96.63 122 VAL A CA 1
ATOM 958 C C . VAL A 1 122 ? 0.858 2.736 11.111 1 96.63 122 VAL A C 1
ATOM 960 O O . VAL A 1 122 ? 1.53 3.122 12.07 1 96.63 122 VAL A O 1
ATOM 963 N N . ASP A 1 123 ? 0.37 1.465 10.952 1 96.29 123 ASP A N 1
ATOM 964 C CA . ASP A 1 123 ? 0.478 0.513 12.054 1 96.29 123 ASP A CA 1
ATOM 965 C C . ASP A 1 123 ? 1.445 -0.617 11.71 1 96.29 123 ASP A C 1
ATOM 967 O O . ASP A 1 123 ? 2.002 -1.259 12.603 1 96.29 123 ASP A O 1
ATOM 971 N N . ALA A 1 124 ? 1.521 -0.814 10.39 1 95.6 124 ALA A N 1
ATOM 972 C CA . ALA A 1 124 ? 2.373 -1.923 9.971 1 95.6 124 ALA A CA 1
ATOM 973 C C . ALA A 1 124 ? 2.987 -1.656 8.599 1 95.6 124 ALA A C 1
ATOM 975 O O . ALA A 1 124 ? 2.446 -0.875 7.812 1 95.6 124 ALA A O 1
ATOM 976 N N . CYS A 1 125 ? 4.074 -2.306 8.421 1 94.76 125 CYS A N 1
ATOM 977 C CA . CYS A 1 125 ? 4.82 -2.154 7.176 1 94.76 125 CYS A CA 1
ATOM 978 C C . CYS A 1 125 ? 5.13 -3.512 6.557 1 94.76 125 CYS A C 1
ATOM 980 O O . CYS A 1 125 ? 5.127 -4.531 7.25 1 94.76 125 CYS A O 1
ATOM 982 N N . GLY A 1 126 ? 5.409 -3.495 5.301 1 93.8 126 GLY A N 1
ATOM 983 C CA . GLY A 1 126 ? 5.829 -4.655 4.531 1 93.8 126 GLY A CA 1
ATOM 984 C C . GLY A 1 126 ? 6.492 -4.29 3.216 1 93.8 126 GLY A C 1
ATOM 985 O O . GLY A 1 126 ? 6.616 -3.109 2.884 1 93.8 126 GLY A O 1
ATOM 986 N N . CYS A 1 127 ? 6.891 -5.315 2.503 1 93.17 127 CYS A N 1
ATOM 987 C CA . CYS A 1 127 ? 7.633 -5.103 1.266 1 93.17 127 CYS A CA 1
ATOM 988 C C . CYS A 1 127 ? 6.735 -5.298 0.05 1 93.17 127 CYS A C 1
ATOM 990 O O . CYS A 1 127 ? 5.937 -6.236 0.007 1 93.17 127 CYS A O 1
ATOM 992 N N . SER A 1 128 ? 6.892 -4.327 -0.927 1 90.07 128 SER A N 1
ATOM 993 C CA . SER A 1 128 ? 6.081 -4.394 -2.138 1 90.07 128 SER A CA 1
ATOM 994 C C . SER A 1 128 ? 6.937 -4.217 -3.388 1 90.07 128 SER A C 1
ATOM 996 O O . SER A 1 128 ? 7.981 -3.562 -3.343 1 90.07 128 SER A O 1
ATOM 998 N N . SER B 1 1 ? -39.22 15.976 2.785 1 34.94 1 SER B N 1
ATOM 999 C CA . SER B 1 1 ? -38.633 15.203 1.695 1 34.94 1 SER B CA 1
ATOM 1000 C C . SER B 1 1 ? -37.172 14.869 1.979 1 34.94 1 SER B C 1
ATOM 1002 O O . SER B 1 1 ? -36.376 15.757 2.287 1 34.94 1 SER B O 1
ATOM 1004 N N . PRO B 1 2 ? -36.828 13.608 2.427 1 40.9 2 PRO B N 1
ATOM 1005 C CA . PRO B 1 2 ? -35.505 13.219 2.92 1 40.9 2 PRO B CA 1
ATOM 1006 C C . PRO B 1 2 ? -34.403 13.432 1.885 1 40.9 2 PRO B C 1
ATOM 1008 O O . PRO B 1 2 ? -34.618 13.198 0.693 1 40.9 2 PRO B O 1
ATOM 1011 N N . THR B 1 3 ? -33.525 14.44 1.966 1 37.31 3 THR B N 1
ATOM 1012 C CA . THR B 1 3 ? -32.363 14.769 1.148 1 37.31 3 THR B CA 1
ATOM 1013 C C . THR B 1 3 ? -31.419 13.574 1.044 1 37.31 3 THR B C 1
ATOM 1015 O O . THR B 1 3 ? -30.867 13.123 2.05 1 37.31 3 THR B O 1
ATOM 1018 N N . ARG B 1 4 ? -31.763 12.612 0.113 1 38.65 4 ARG B N 1
ATOM 1019 C CA . ARG B 1 4 ? -30.846 11.529 -0.229 1 38.65 4 ARG B CA 1
ATOM 1020 C C . ARG B 1 4 ? -29.44 12.063 -0.485 1 38.65 4 ARG B C 1
ATOM 1022 O O . ARG B 1 4 ? -29.23 12.858 -1.403 1 38.65 4 ARG B O 1
ATOM 1029 N N . THR B 1 5 ? -28.588 12.19 0.495 1 39.25 5 THR B N 1
ATOM 1030 C CA . THR B 1 5 ? -27.17 12.476 0.307 1 39.25 5 THR B CA 1
ATOM 1031 C C . THR B 1 5 ? -26.57 11.56 -0.756 1 39.25 5 THR B C 1
ATOM 1033 O O . THR B 1 5 ? -26.619 10.335 -0.626 1 39.25 5 THR B O 1
ATOM 1036 N N . GLU B 1 6 ? -26.471 12.033 -2.05 1 41.69 6 GLU B N 1
ATOM 1037 C CA . GLU B 1 6 ? -25.845 11.352 -3.179 1 41.69 6 GLU B CA 1
ATOM 1038 C C . GLU B 1 6 ? -24.487 10.773 -2.79 1 41.69 6 GLU B C 1
ATOM 1040 O O . GLU B 1 6 ? -23.72 11.409 -2.064 1 41.69 6 GLU B O 1
ATOM 1045 N N . PRO B 1 7 ? -24.385 9.426 -2.779 1 40.85 7 PRO B N 1
ATOM 1046 C CA . PRO B 1 7 ? -23.08 8.819 -2.504 1 40.85 7 PRO B CA 1
ATOM 1047 C C . PRO B 1 7 ? -21.938 9.519 -3.236 1 40.85 7 PRO B C 1
ATOM 1049 O O . PRO B 1 7 ? -22.112 9.971 -4.371 1 40.85 7 PRO B O 1
ATOM 1052 N N . GLY B 1 8 ? -21.085 10.281 -2.591 1 36.61 8 GLY B N 1
ATOM 1053 C CA . GLY B 1 8 ? -19.876 10.878 -3.137 1 36.61 8 GLY B CA 1
ATOM 1054 C C . GLY B 1 8 ? -19.163 9.98 -4.129 1 36.61 8 GLY B C 1
ATOM 1055 O O . GLY B 1 8 ? -18.956 8.794 -3.864 1 36.61 8 GLY B O 1
ATOM 1056 N N . HIS B 1 9 ? -19.276 10.205 -5.495 1 39.32 9 HIS B N 1
ATOM 1057 C CA . HIS B 1 9 ? -18.534 9.582 -6.585 1 39.32 9 HIS B CA 1
ATOM 1058 C C . HIS B 1 9 ? -17.058 9.432 -6.232 1 39.32 9 HIS B C 1
ATOM 1060 O O . HIS B 1 9 ? -16.361 10.427 -6.023 1 39.32 9 HIS B O 1
ATOM 1066 N N . HIS B 1 10 ? -16.664 8.437 -5.615 1 40.08 10 HIS B N 1
ATOM 1067 C CA . HIS B 1 10 ? -15.243 8.134 -5.489 1 40.08 10 HIS B CA 1
ATOM 1068 C C . HIS B 1 10 ? -14.542 8.212 -6.841 1 40.08 10 HIS B C 1
ATOM 1070 O O . HIS B 1 10 ? -14.877 7.466 -7.763 1 40.08 10 HIS B O 1
ATOM 1076 N N . VAL B 1 11 ? -14.214 9.351 -7.334 1 40.19 11 VAL B N 1
ATOM 1077 C CA . VAL B 1 11 ? -13.376 9.453 -8.524 1 40.19 11 VAL B CA 1
ATOM 1078 C C . VAL B 1 11 ? -12.376 8.299 -8.552 1 40.19 11 VAL B C 1
ATOM 1080 O O . VAL B 1 11 ? -11.563 8.151 -7.636 1 40.19 11 VAL B O 1
ATOM 1083 N N . ALA B 1 12 ? -12.713 7.35 -9.294 1 41.17 12 ALA B N 1
ATOM 1084 C CA . ALA B 1 12 ? -11.769 6.266 -9.553 1 41.17 12 ALA B CA 1
ATOM 1085 C C . ALA B 1 12 ? -10.382 6.813 -9.879 1 41.17 12 ALA B C 1
ATOM 1087 O O . ALA B 1 12 ? -10.213 7.558 -10.848 1 41.17 12 ALA B O 1
ATOM 1088 N N . LYS B 1 13 ? -9.523 7.058 -8.957 1 48.88 13 LYS B N 1
ATOM 1089 C CA . LYS B 1 13 ? -8.15 7.439 -9.279 1 48.88 13 LYS B CA 1
ATOM 1090 C C . LYS B 1 13 ? -7.652 6.702 -10.519 1 48.88 13 LYS B C 1
ATOM 1092 O O . LYS B 1 13 ? -7.641 5.47 -10.552 1 48.88 13 LYS B O 1
ATOM 1097 N N . ARG B 1 14 ? -7.865 7.323 -11.753 1 44.69 14 ARG B N 1
ATOM 1098 C CA . ARG B 1 14 ? -7.373 6.791 -13.02 1 44.69 14 ARG B CA 1
ATOM 1099 C C . ARG B 1 14 ? -5.936 6.297 -12.885 1 44.69 14 ARG B C 1
ATOM 1101 O O . ARG B 1 14 ? -5.073 7.015 -12.377 1 44.69 14 ARG B O 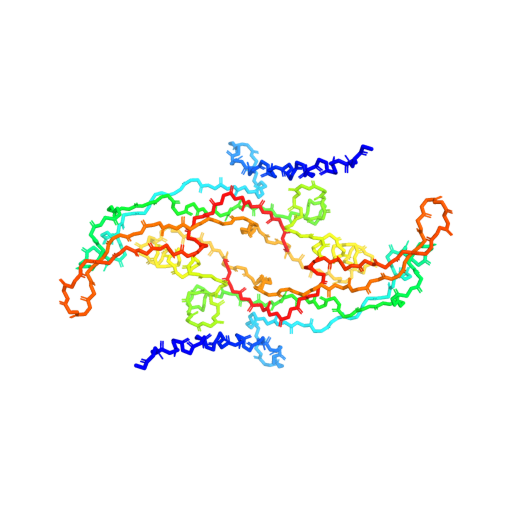1
ATOM 1108 N N . SER B 1 15 ? -5.756 4.984 -12.83 1 59.87 15 SER B N 1
ATOM 1109 C CA . SER B 1 15 ? -4.433 4.369 -12.826 1 59.87 15 SER B CA 1
ATOM 1110 C C . SER B 1 15 ? -3.548 4.952 -13.923 1 59.87 15 SER B C 1
ATOM 1112 O O . SER B 1 15 ? -3.981 5.087 -15.07 1 59.87 15 SER B O 1
ATOM 1114 N N . LEU B 1 16 ? -2.501 5.703 -13.502 1 64.72 16 LEU B N 1
ATOM 1115 C CA . LEU B 1 16 ? -1.528 6.188 -14.474 1 64.72 16 LEU B CA 1
ATOM 1116 C C . LEU B 1 16 ? -0.918 5.031 -15.257 1 64.72 16 LEU B C 1
ATOM 1118 O O . LEU B 1 16 ? -0.26 4.163 -14.679 1 64.72 16 LEU B O 1
ATOM 1122 N N . ARG B 1 17 ? -1.484 4.785 -16.433 1 75.94 17 ARG B N 1
ATOM 1123 C CA . ARG B 1 17 ? -0.795 3.854 -17.322 1 75.94 17 ARG B CA 1
ATOM 1124 C C . ARG B 1 17 ? 0.552 4.415 -17.765 1 75.94 17 ARG B C 1
ATOM 1126 O O . ARG B 1 17 ? 0.685 5.621 -17.987 1 75.94 17 ARG B O 1
ATOM 1133 N N . CYS B 1 18 ? 1.481 3.513 -17.799 1 82.46 18 CYS B N 1
ATOM 1134 C CA . CYS B 1 18 ? 2.828 3.981 -18.103 1 82.46 18 CYS B CA 1
ATOM 1135 C C . CYS B 1 18 ? 2.897 4.568 -19.508 1 82.46 18 CYS B C 1
ATOM 1137 O O . CYS B 1 18 ? 2.393 3.971 -20.46 1 82.46 18 CYS B O 1
ATOM 1139 N N . SER B 1 19 ? 3.247 5.804 -19.506 1 78.54 19 SER B N 1
ATOM 1140 C CA . SER B 1 19 ? 3.534 6.442 -20.787 1 78.54 19 SER B CA 1
ATOM 1141 C C . SER B 1 19 ? 4.98 6.208 -21.209 1 78.54 19 SER B C 1
ATOM 1143 O O . SER B 1 19 ? 5.848 5.97 -20.366 1 78.54 19 SER B O 1
ATOM 1145 N N . GLN B 1 20 ? 5.263 6.159 -22.491 1 74.53 20 GLN B N 1
ATOM 1146 C CA . GLN B 1 20 ? 6.58 5.863 -23.045 1 74.53 20 GLN B CA 1
ATOM 1147 C C . GLN B 1 20 ? 7.612 6.892 -22.592 1 74.53 20 GLN B C 1
ATOM 1149 O O . GLN B 1 20 ? 8.791 6.569 -22.435 1 74.53 20 GLN B O 1
ATOM 1154 N N . ASN B 1 21 ? 7.159 7.984 -22.261 1 78.78 21 ASN B N 1
ATOM 1155 C CA . ASN B 1 21 ? 8.154 9.031 -22.056 1 78.78 21 ASN B CA 1
ATOM 1156 C C . ASN B 1 21 ? 8.26 9.423 -20.585 1 78.78 21 ASN B C 1
ATOM 1158 O O . ASN B 1 21 ? 8.961 10.376 -20.241 1 78.78 21 ASN B O 1
ATOM 1162 N N . SER B 1 22 ? 7.605 8.683 -19.735 1 82.17 22 SER B N 1
ATOM 1163 C CA . SER B 1 22 ? 7.683 9.089 -18.336 1 82.17 22 SER B CA 1
ATOM 1164 C C . SER B 1 22 ? 8.259 7.975 -17.468 1 82.17 22 SER B C 1
ATOM 1166 O O . SER B 1 22 ? 7.969 6.797 -17.687 1 82.17 22 SER B O 1
ATOM 1168 N N . ASN B 1 23 ? 9.24 8.384 -16.681 1 90.64 23 ASN B N 1
ATOM 1169 C CA . ASN B 1 23 ? 9.796 7.437 -15.72 1 90.64 23 ASN B CA 1
ATOM 1170 C C . ASN B 1 23 ? 9.121 7.56 -14.357 1 90.64 23 ASN B C 1
ATOM 1172 O O . ASN B 1 23 ? 9.636 7.058 -13.357 1 90.64 23 ASN B O 1
ATOM 1176 N N . LEU B 1 24 ? 7.94 8.224 -14.417 1 91.42 24 LEU B N 1
ATOM 1177 C CA . LEU B 1 24 ? 7.196 8.422 -13.178 1 91.42 24 LEU B CA 1
ATOM 1178 C C . LEU B 1 24 ? 6.343 7.2 -12.855 1 91.42 24 LEU B C 1
ATOM 1180 O O . LEU B 1 24 ? 6.056 6.387 -13.736 1 91.42 24 LEU B O 1
ATOM 1184 N N . CYS B 1 25 ? 6.005 7.105 -11.714 1 93.31 25 CYS B N 1
ATOM 1185 C CA . CYS B 1 25 ? 5.23 5.993 -11.173 1 93.31 25 CYS B CA 1
ATOM 1186 C C . CYS B 1 25 ? 4.004 5.714 -12.032 1 93.31 25 CYS B C 1
ATOM 1188 O O . CYS B 1 25 ? 3.206 6.616 -12.296 1 93.31 25 CYS B O 1
ATOM 1190 N N . CYS B 1 26 ? 3.836 4.464 -12.36 1 93.88 26 CYS B N 1
ATOM 1191 C CA . CYS B 1 26 ? 2.697 4.068 -13.18 1 93.88 26 CYS B CA 1
ATOM 1192 C C . CYS B 1 26 ? 2.447 2.568 -13.08 1 93.88 26 CYS B C 1
ATOM 1194 O O . CYS B 1 26 ? 3.274 1.832 -12.539 1 93.88 26 CYS B O 1
ATOM 1196 N N . ARG B 1 27 ? 1.337 2.163 -13.546 1 94.29 27 ARG B N 1
ATOM 1197 C CA . ARG B 1 27 ? 0.958 0.753 -13.547 1 94.29 27 ARG B CA 1
ATOM 1198 C C . ARG B 1 27 ? 1.339 0.085 -14.863 1 94.29 27 ARG B C 1
ATOM 1200 O O . ARG B 1 27 ? 1.017 0.592 -15.94 1 94.29 27 ARG B O 1
ATOM 1207 N N . LYS B 1 28 ? 2.015 -1.03 -14.834 1 93.26 28 LYS B N 1
ATOM 1208 C CA . LYS B 1 28 ? 2.375 -1.818 -16.009 1 93.26 28 LYS B CA 1
ATOM 1209 C C . LYS B 1 28 ? 1.551 -3.101 -16.084 1 93.26 28 LYS B C 1
ATOM 1211 O O . LYS B 1 28 ? 1.394 -3.803 -15.083 1 93.26 28 LYS B O 1
ATOM 1216 N N . ASP B 1 29 ? 1.048 -3.323 -17.248 1 93.69 29 ASP B N 1
ATOM 1217 C CA . ASP B 1 29 ? 0.314 -4.569 -17.45 1 93.69 29 ASP B CA 1
ATOM 1218 C C . ASP B 1 29 ? 1.266 -5.76 -17.53 1 93.69 29 ASP B C 1
ATOM 1220 O O . ASP B 1 29 ? 2.321 -5.678 -18.164 1 93.69 29 ASP B O 1
ATOM 1224 N N . TYR B 1 30 ? 0.876 -6.793 -16.803 1 93.51 30 TYR B N 1
ATOM 1225 C CA . TYR B 1 30 ? 1.695 -8 -16.832 1 93.51 30 TYR B CA 1
ATOM 1226 C C . TYR B 1 30 ? 0.836 -9.246 -16.65 1 93.51 30 TYR B C 1
ATOM 1228 O O . TYR B 1 30 ? 0.105 -9.364 -15.664 1 93.51 30 TYR B O 1
ATOM 1236 N N . TYR B 1 31 ? 0.946 -10.111 -17.563 1 95.67 31 TYR B N 1
ATOM 1237 C CA . TYR B 1 31 ? 0.209 -11.368 -17.483 1 95.67 31 TYR B CA 1
ATOM 1238 C C . TYR B 1 31 ? 1.082 -12.476 -16.906 1 95.67 31 TYR B C 1
ATOM 1240 O O . TYR B 1 31 ? 2.235 -12.642 -17.313 1 95.67 31 TYR B O 1
ATOM 1248 N N . VAL B 1 32 ? 0.508 -13.214 -15.973 1 94.94 32 VAL B N 1
ATOM 1249 C CA . VAL B 1 32 ? 1.216 -14.349 -15.391 1 94.94 32 VAL B CA 1
ATOM 1250 C C . VAL B 1 32 ? 0.453 -15.639 -15.682 1 94.94 32 VAL B C 1
ATOM 1252 O O . VAL B 1 32 ? -0.746 -15.733 -15.411 1 94.94 32 VAL B O 1
ATOM 1255 N N . ASP B 1 33 ? 1.193 -16.515 -16.24 1 95.01 33 ASP B N 1
ATOM 1256 C CA . ASP B 1 33 ? 0.677 -17.87 -16.414 1 95.01 33 ASP B CA 1
ATOM 1257 C C . ASP B 1 33 ? 0.913 -18.712 -15.162 1 95.01 33 ASP B C 1
ATOM 1259 O O . ASP B 1 33 ? 2.015 -18.717 -14.609 1 95.01 33 ASP B O 1
ATOM 1263 N N . PHE B 1 34 ? -0.132 -19.42 -14.705 1 93.89 34 PHE B N 1
ATOM 1264 C CA . PHE B 1 34 ? -0.002 -20.198 -13.478 1 93.89 34 PHE B CA 1
ATOM 1265 C C . PHE B 1 34 ? 1.037 -21.301 -13.646 1 93.89 34 PHE B C 1
ATOM 1267 O O . PHE B 1 34 ? 1.6 -21.784 -12.662 1 93.89 34 PHE B O 1
ATOM 1274 N N . ARG B 1 35 ? 1.34 -21.679 -14.826 1 92.82 35 ARG B N 1
ATOM 1275 C CA . ARG B 1 35 ? 2.403 -22.643 -15.087 1 92.82 35 ARG B CA 1
ATOM 1276 C C . ARG B 1 35 ? 3.764 -22.08 -14.691 1 92.82 35 ARG B C 1
ATOM 1278 O O . ARG B 1 35 ? 4.621 -22.809 -14.188 1 92.82 35 ARG B O 1
ATOM 1285 N N . ASP B 1 36 ? 3.933 -20.761 -14.875 1 88.48 36 ASP B N 1
ATOM 1286 C CA . ASP B 1 36 ? 5.22 -20.117 -14.631 1 88.48 36 ASP B CA 1
ATOM 1287 C C . ASP B 1 36 ? 5.548 -20.092 -13.14 1 88.48 36 ASP B C 1
ATOM 1289 O O . ASP B 1 36 ? 6.717 -20.01 -12.758 1 88.48 36 ASP B O 1
ATOM 1293 N N . ILE B 1 37 ? 4.527 -20.223 -12.313 1 89.2 37 ILE B N 1
ATOM 1294 C CA . ILE B 1 37 ? 4.778 -20.131 -10.879 1 89.2 37 ILE B CA 1
ATOM 1295 C C . ILE B 1 37 ? 4.439 -21.461 -10.209 1 89.2 37 ILE B C 1
ATOM 1297 O O . ILE B 1 37 ? 4.38 -21.547 -8.98 1 89.2 37 ILE B O 1
ATOM 1301 N N . GLY B 1 38 ? 4.04 -22.395 -10.965 1 89.83 38 GLY B N 1
ATOM 1302 C CA . GLY B 1 38 ? 3.845 -23.752 -10.48 1 89.83 38 GLY B CA 1
ATOM 1303 C C . GLY B 1 38 ? 2.489 -23.967 -9.835 1 89.83 38 GLY B C 1
ATOM 1304 O O . GLY B 1 38 ? 2.334 -24.841 -8.98 1 89.83 38 GLY B O 1
ATOM 1305 N N . TRP B 1 39 ? 1.497 -23.167 -10.176 1 90.67 39 TRP B N 1
ATOM 1306 C CA . TRP B 1 39 ? 0.186 -23.268 -9.544 1 90.67 39 TRP B CA 1
ATOM 1307 C C . TRP B 1 39 ? -0.795 -24.016 -10.44 1 90.67 39 TRP B C 1
ATOM 1309 O O . TRP B 1 39 ? -1.964 -24.184 -10.087 1 90.67 39 TRP B O 1
ATOM 1319 N N . ASN B 1 40 ? -0.366 -24.469 -11.493 1 91.96 40 ASN B N 1
ATOM 1320 C CA . ASN B 1 40 ? -1.236 -25.101 -12.479 1 91.96 40 ASN B CA 1
ATOM 1321 C C . ASN B 1 40 ? -1.691 -26.484 -12.021 1 91.96 40 ASN B C 1
ATOM 1323 O O . ASN B 1 40 ? -2.608 -27.065 -12.603 1 91.96 40 ASN B O 1
ATOM 1327 N N . ASP B 1 41 ? -1.193 -27.019 -11.019 1 90.96 41 ASP B N 1
ATOM 1328 C CA . ASP B 1 41 ? -1.556 -28.354 -10.552 1 90.96 41 ASP B CA 1
ATOM 1329 C C . ASP B 1 41 ? -2.777 -28.302 -9.636 1 90.96 41 ASP B C 1
ATOM 1331 O O . ASP B 1 41 ? -3.459 -29.311 -9.444 1 90.96 41 ASP B O 1
ATOM 1335 N N . TRP B 1 42 ? -2.972 -27.149 -9.083 1 91.38 42 TRP B N 1
ATOM 1336 C CA . TRP B 1 42 ? -4.081 -27.088 -8.138 1 91.38 42 TRP B CA 1
ATOM 1337 C C . TRP B 1 42 ? -5.116 -26.058 -8.578 1 91.38 42 TRP B C 1
ATOM 1339 O O . TRP B 1 42 ? -6.28 -26.127 -8.175 1 91.38 42 TRP B O 1
ATOM 1349 N N . ILE B 1 43 ? -4.757 -25.063 -9.362 1 94.72 43 ILE B N 1
ATOM 1350 C CA . ILE B 1 43 ? -5.735 -24.124 -9.901 1 94.72 43 ILE B CA 1
ATOM 1351 C C . ILE B 1 43 ? -6.289 -24.656 -11.22 1 94.72 43 ILE B C 1
ATOM 1353 O O . ILE B 1 43 ? -5.527 -24.996 -12.129 1 94.72 43 ILE B O 1
ATOM 1357 N N . ILE B 1 44 ? -7.568 -24.729 -11.336 1 96.18 44 ILE B N 1
ATOM 1358 C CA . ILE B 1 44 ? -8.242 -25.238 -12.526 1 96.18 44 ILE B CA 1
ATOM 1359 C C . ILE B 1 44 ? -8.423 -24.109 -13.539 1 96.18 44 ILE B C 1
ATOM 1361 O O . ILE B 1 44 ? -8.051 -24.249 -14.706 1 96.18 44 ILE B O 1
ATOM 1365 N N . LYS B 1 45 ? -9.13 -23.109 -13.15 1 97.6 45 LYS B N 1
ATOM 1366 C CA . LYS B 1 45 ? -9.336 -21.929 -13.984 1 97.6 45 LYS B CA 1
ATOM 1367 C C . LYS B 1 45 ? -9.307 -20.653 -13.148 1 97.6 45 LYS B C 1
ATOM 1369 O O . LYS B 1 45 ? -9.725 -20.655 -11.988 1 97.6 45 LYS B O 1
ATOM 1374 N N . PRO B 1 46 ? -8.842 -19.436 -13.676 1 97.88 46 PRO B N 1
ATOM 1375 C CA . PRO B 1 46 ? -8.255 -19.304 -15.012 1 97.88 46 PRO B CA 1
ATOM 1376 C C . PRO B 1 46 ? -6.855 -19.906 -15.103 1 97.88 46 PRO B C 1
ATOM 1378 O O . PRO B 1 46 ? -6.355 -20.466 -14.124 1 97.88 46 PRO B O 1
ATOM 1381 N N . GLU B 1 47 ? -6.235 -19.913 -16.315 1 97.1 47 GLU B N 1
ATOM 1382 C CA . GLU B 1 47 ? -4.882 -20.425 -16.513 1 97.1 47 GLU B CA 1
ATOM 1383 C C . GLU B 1 47 ? -3.837 -19.411 -16.056 1 97.1 47 GLU B C 1
ATOM 1385 O O . GLU B 1 47 ? -2.674 -19.763 -15.844 1 97.1 47 GLU B O 1
ATOM 1390 N N . GLY B 1 48 ? -4.224 -18.186 -16.062 1 96.97 48 GLY B N 1
ATOM 1391 C CA . GLY B 1 48 ? -3.409 -17.048 -15.665 1 96.97 48 GLY B CA 1
ATOM 1392 C C . GLY B 1 48 ? -4.211 -15.772 -15.491 1 96.97 48 GLY B C 1
ATOM 1393 O O . GLY B 1 48 ? -5.443 -15.799 -15.512 1 96.97 48 GLY B O 1
ATOM 1394 N N . TYR B 1 49 ? -3.583 -14.706 -15.214 1 96.37 49 TYR B N 1
ATOM 1395 C CA . TYR B 1 49 ? -4.293 -13.451 -14.994 1 96.37 49 TYR B CA 1
ATOM 1396 C C . TYR B 1 49 ? -3.353 -12.26 -15.136 1 96.37 49 TYR B C 1
ATOM 1398 O O . TYR B 1 49 ? -2.131 -12.426 -15.165 1 96.37 49 TYR B O 1
ATOM 1406 N N . GLN B 1 50 ? -3.918 -11.124 -15.322 1 96.62 50 GLN B N 1
ATOM 1407 C CA . GLN B 1 50 ? -3.17 -9.872 -15.357 1 96.62 50 GLN B CA 1
ATOM 1408 C C . GLN B 1 50 ? -2.821 -9.4 -13.949 1 96.62 50 GLN B C 1
ATOM 1410 O O . GLN B 1 50 ? -3.583 -8.653 -13.331 1 96.62 50 GLN B O 1
ATOM 1415 N N . ILE B 1 51 ? -1.683 -9.809 -13.502 1 95.87 51 ILE B N 1
ATOM 1416 C CA . ILE B 1 51 ? -1.255 -9.443 -12.157 1 95.87 51 ILE B CA 1
ATOM 1417 C C . ILE B 1 51 ? -0.92 -7.954 -12.109 1 95.87 51 ILE B C 1
ATOM 1419 O O . ILE B 1 51 ? -1.197 -7.28 -11.114 1 95.87 51 ILE B O 1
ATOM 1423 N N . ASN B 1 52 ? -0.393 -7.323 -13.027 1 95.21 52 ASN B N 1
ATOM 1424 C CA . ASN B 1 52 ? 0.093 -5.954 -13.167 1 95.21 52 ASN B CA 1
ATOM 1425 C C . ASN B 1 52 ? 1.022 -5.569 -12.019 1 95.21 52 ASN B C 1
ATOM 1427 O O . ASN B 1 52 ? 1.163 -6.319 -11.051 1 95.21 52 ASN B O 1
ATOM 1431 N N . TYR B 1 53 ? 1.706 -4.57 -12.166 1 92.82 53 TYR B N 1
ATOM 1432 C CA . TYR B 1 53 ? 2.582 -4.102 -11.098 1 92.82 53 TYR B CA 1
ATOM 1433 C C . TYR B 1 53 ? 2.902 -2.621 -11.265 1 92.82 53 TYR B C 1
ATOM 1435 O O . TYR B 1 53 ? 2.591 -2.026 -12.299 1 92.82 53 TYR B O 1
ATOM 1443 N N . CYS B 1 54 ? 3.425 -2.055 -10.243 1 92.9 54 CYS B N 1
ATOM 1444 C CA . CYS B 1 54 ? 3.747 -0.632 -10.22 1 92.9 54 CYS B CA 1
ATOM 1445 C C . CYS B 1 54 ? 5.243 -0.409 -10.404 1 92.9 54 CYS B C 1
ATOM 1447 O O . CYS B 1 54 ? 6.058 -1.132 -9.829 1 92.9 54 CYS B O 1
ATOM 1449 N N . VAL B 1 55 ? 5.538 0.587 -11.246 1 91.33 55 VAL B N 1
ATOM 1450 C CA . VAL B 1 55 ? 6.944 0.872 -11.51 1 91.33 55 VAL B CA 1
ATOM 1451 C C . VAL B 1 55 ? 7.125 2.36 -11.799 1 91.33 55 VAL B C 1
ATOM 1453 O O . VAL B 1 55 ? 6.188 3.032 -12.237 1 91.33 55 VAL B O 1
ATOM 1456 N N . GLY B 1 56 ? 8.393 2.801 -11.505 1 91.46 56 GLY B N 1
ATOM 1457 C CA . GLY B 1 56 ? 8.7 4.186 -11.823 1 91.46 56 GLY B CA 1
ATOM 1458 C C . GLY B 1 56 ? 9.186 4.979 -10.624 1 91.46 56 GLY B C 1
ATOM 1459 O O . GLY B 1 56 ? 9.211 4.467 -9.503 1 91.46 56 GLY B O 1
ATOM 1460 N N . GLN B 1 57 ? 9.51 6.208 -10.854 1 90.57 57 GLN B N 1
ATOM 1461 C CA . GLN B 1 57 ? 10.102 7.072 -9.839 1 90.57 57 GLN B CA 1
ATOM 1462 C C . GLN B 1 57 ? 9.038 7.928 -9.156 1 90.57 57 GLN B C 1
ATOM 1464 O O . GLN B 1 57 ? 8.034 8.288 -9.774 1 90.57 57 GLN B O 1
ATOM 1469 N N . CYS B 1 58 ? 9.368 8.205 -7.882 1 91.22 58 CYS B N 1
ATOM 1470 C CA . CYS B 1 58 ? 8.521 9.075 -7.073 1 91.22 58 CYS B CA 1
ATOM 1471 C C . CYS B 1 58 ? 9.333 10.212 -6.463 1 91.22 58 CYS B C 1
ATOM 1473 O O . CYS B 1 58 ? 9.532 10.255 -5.248 1 91.22 58 CYS B O 1
ATOM 1475 N N . PRO B 1 59 ? 9.784 11.105 -7.384 1 87.91 59 PRO B N 1
ATOM 1476 C CA . PRO B 1 59 ? 10.488 12.245 -6.793 1 87.91 59 PRO B CA 1
ATOM 1477 C C . PRO B 1 59 ? 9.671 12.947 -5.712 1 87.91 59 PRO B C 1
ATOM 1479 O O . PRO B 1 59 ? 8.438 12.921 -5.75 1 87.91 59 PRO B O 1
ATOM 1482 N N . LEU B 1 60 ? 10.369 13.541 -4.804 1 83.32 60 LEU B N 1
ATOM 1483 C CA . LEU B 1 60 ? 9.734 14.158 -3.645 1 83.32 60 LEU B CA 1
ATOM 1484 C C . LEU B 1 60 ? 8.63 15.117 -4.076 1 83.32 60 LEU B C 1
ATOM 1486 O O . LEU B 1 60 ? 7.551 15.137 -3.479 1 83.32 60 LEU B O 1
ATOM 1490 N N . HIS B 1 61 ? 8.899 15.867 -5.104 1 83.75 61 HIS B N 1
ATOM 1491 C CA . HIS B 1 61 ? 7.942 16.88 -5.533 1 83.75 61 HIS B CA 1
ATOM 1492 C C . HIS B 1 61 ? 6.702 16.241 -6.15 1 83.75 61 HIS B C 1
ATOM 1494 O O . HIS B 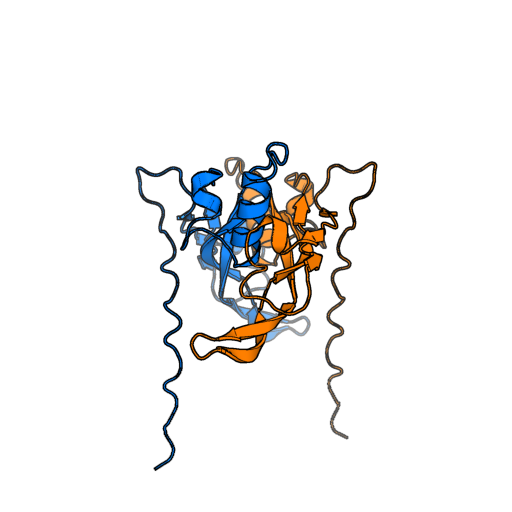1 61 ? 5.663 16.891 -6.281 1 83.75 61 HIS B O 1
ATOM 1500 N N . VAL B 1 62 ? 6.794 14.967 -6.471 1 86.8 62 VAL B N 1
ATOM 1501 C CA . VAL B 1 62 ? 5.684 14.264 -7.106 1 86.8 62 VAL B CA 1
ATOM 1502 C C . VAL B 1 62 ? 4.93 13.441 -6.064 1 86.8 62 VAL B C 1
ATOM 1504 O O . VAL B 1 62 ? 3.7 13.355 -6.104 1 86.8 62 VAL B O 1
ATOM 1507 N N . ALA B 1 63 ? 5.632 12.895 -5.094 1 88.21 63 ALA B N 1
ATOM 1508 C CA . ALA B 1 63 ? 5.108 11.901 -4.16 1 88.21 63 ALA B CA 1
ATOM 1509 C C . ALA B 1 63 ? 4.003 12.494 -3.291 1 88.21 63 ALA B C 1
ATOM 1511 O O . ALA B 1 63 ? 3.147 11.767 -2.783 1 88.21 63 ALA B O 1
ATOM 1512 N N . GLY B 1 64 ? 3.993 13.739 -3.125 1 86.99 64 GLY B N 1
ATOM 1513 C CA . GLY B 1 64 ? 2.984 14.372 -2.292 1 86.99 64 GLY B CA 1
ATOM 1514 C C . GLY B 1 64 ? 1.876 15.03 -3.092 1 86.99 64 GLY B C 1
ATOM 1515 O O . GLY B 1 64 ? 0.935 15.585 -2.52 1 86.99 64 GLY B O 1
ATOM 1516 N N . SER B 1 65 ? 1.975 15.006 -4.411 1 87.44 65 SER B N 1
ATOM 1517 C CA . SER B 1 65 ? 1.012 15.704 -5.256 1 87.44 65 SER B CA 1
ATOM 1518 C C . SER B 1 65 ? -0.318 14.96 -5.31 1 87.44 65 SER B C 1
ATOM 1520 O O . SER B 1 65 ? -0.354 13.734 -5.189 1 87.44 65 SER B O 1
ATOM 1522 N N . PRO B 1 66 ? -1.381 15.808 -5.487 1 84.86 66 PRO B N 1
ATOM 1523 C CA . PRO B 1 66 ? -2.688 15.165 -5.646 1 84.86 66 PRO B CA 1
ATOM 1524 C C . PRO B 1 66 ? -2.719 14.171 -6.805 1 84.86 66 PRO B C 1
ATOM 1526 O O . PRO B 1 66 ? -2.202 14.462 -7.887 1 84.86 66 PRO B O 1
ATOM 1529 N N . GLY B 1 67 ? -3.21 13.054 -6.532 1 85.48 67 GLY B N 1
ATOM 1530 C CA . GLY B 1 67 ? -3.323 12.045 -7.572 1 85.48 67 GLY B CA 1
ATOM 1531 C C . GLY B 1 67 ? -2.167 11.063 -7.58 1 85.48 67 GLY B C 1
ATOM 1532 O O . GLY B 1 67 ? -2.273 9.975 -8.15 1 85.48 67 GLY B O 1
ATOM 1533 N N . MET B 1 68 ? -1.024 11.542 -7.068 1 90.6 68 MET B N 1
ATOM 1534 C CA . MET B 1 68 ? 0.135 10.654 -7.062 1 90.6 68 MET B CA 1
ATOM 1535 C C . MET B 1 68 ? 0.355 10.054 -5.678 1 90.6 68 MET B C 1
ATOM 1537 O O . MET B 1 68 ? 0.834 8.926 -5.554 1 90.6 68 MET B O 1
ATOM 1541 N N . ALA B 1 69 ? 0.019 10.869 -4.722 1 92.25 69 ALA B N 1
ATOM 1542 C CA . ALA B 1 69 ? 0.147 10.343 -3.366 1 92.25 69 ALA B CA 1
ATOM 1543 C C . ALA B 1 69 ? -0.719 9.1 -3.176 1 92.25 69 ALA B C 1
ATOM 1545 O O . ALA B 1 69 ? -1.901 9.1 -3.527 1 92.25 69 ALA B O 1
ATOM 1546 N N . SER B 1 70 ? -0.112 8.094 -2.589 1 92.53 70 SER B N 1
ATOM 1547 C CA . SER B 1 70 ? -0.811 6.821 -2.443 1 92.53 70 SER B CA 1
ATOM 1548 C C . SER B 1 70 ? -1.911 6.911 -1.391 1 92.53 70 SER B C 1
ATOM 1550 O O . SER B 1 70 ? -2.795 6.054 -1.334 1 92.53 70 SER B O 1
ATOM 1552 N N . SER B 1 71 ? -1.858 7.857 -0.489 1 91.57 71 SER B N 1
ATOM 1553 C CA . SER B 1 71 ? -2.815 8.027 0.6 1 91.57 71 SER B CA 1
ATOM 1554 C C . SER B 1 71 ? -2.74 9.433 1.186 1 91.57 71 SER B C 1
ATOM 1556 O O . SER B 1 71 ? -1.859 10.216 0.825 1 91.57 71 SER B O 1
ATOM 1558 N N . PHE B 1 72 ? -3.647 9.762 2.008 1 90.16 72 PHE B N 1
ATOM 1559 C CA . PHE B 1 72 ? -3.584 11.024 2.734 1 90.16 72 PHE B CA 1
ATOM 1560 C C . PHE B 1 72 ? -2.372 11.058 3.657 1 90.16 72 PHE B C 1
ATOM 1562 O O . PHE B 1 72 ? -1.731 12.1 3.81 1 90.16 72 PHE B O 1
ATOM 1569 N N . HIS B 1 73 ? -2.059 9.9 4.201 1 93.57 73 HIS B N 1
ATOM 1570 C CA . HIS B 1 73 ? -0.854 9.782 5.015 1 93.57 73 HIS B CA 1
ATOM 1571 C C . HIS B 1 73 ? 0.38 10.232 4.241 1 93.57 73 HIS B C 1
ATOM 1573 O O . HIS B 1 73 ? 1.19 11.009 4.752 1 93.57 73 HIS B O 1
ATOM 1579 N N . THR B 1 74 ? 0.474 9.756 3.074 1 92.55 74 THR B N 1
ATOM 1580 C CA . THR B 1 74 ? 1.635 10.078 2.252 1 92.55 74 THR B CA 1
ATOM 1581 C C . THR B 1 74 ? 1.712 11.579 1.99 1 92.55 74 THR B C 1
ATOM 1583 O O . THR B 1 74 ? 2.796 12.166 2.03 1 92.55 74 THR B O 1
ATOM 1586 N N . ALA B 1 75 ? 0.592 12.128 1.73 1 90.64 75 ALA B N 1
ATOM 1587 C CA . ALA B 1 75 ? 0.55 13.57 1.499 1 90.64 75 ALA B CA 1
ATOM 1588 C C . ALA B 1 75 ? 1.052 14.336 2.719 1 90.64 75 ALA B C 1
ATOM 1590 O O . ALA B 1 75 ? 1.869 15.252 2.591 1 90.64 75 ALA B O 1
ATOM 1591 N N . VAL B 1 76 ? 0.612 13.98 3.85 1 91.19 76 VAL B N 1
ATOM 1592 C CA . VAL B 1 76 ? 0.981 14.648 5.094 1 91.19 76 VAL B CA 1
ATOM 1593 C C . VAL B 1 76 ? 2.461 14.413 5.388 1 91.19 76 VAL B C 1
ATOM 1595 O O . VAL B 1 76 ? 3.189 15.348 5.729 1 91.19 76 VAL B O 1
ATOM 1598 N N . PHE B 1 77 ? 2.846 13.146 5.216 1 91.77 77 PHE B N 1
ATOM 1599 C CA . PHE B 1 77 ? 4.228 12.79 5.515 1 91.77 77 PHE B CA 1
ATOM 1600 C C . PHE B 1 77 ? 5.19 13.544 4.605 1 91.77 77 PHE B C 1
ATOM 1602 O O . PHE B 1 77 ? 6.284 13.924 5.029 1 91.77 77 PHE B O 1
ATOM 1609 N N . ASN B 1 78 ? 4.824 13.719 3.386 1 88.63 78 ASN B N 1
ATOM 1610 C CA . ASN B 1 78 ? 5.668 14.485 2.475 1 88.63 78 ASN B CA 1
ATOM 1611 C C . ASN B 1 78 ? 5.774 15.946 2.904 1 88.63 78 ASN B C 1
ATOM 1613 O O . ASN B 1 78 ? 6.812 16.58 2.709 1 88.63 78 ASN B O 1
ATOM 1617 N N . LEU B 1 79 ? 4.682 16.477 3.425 1 86.46 79 LEU B N 1
ATOM 1618 C CA . LEU B 1 79 ? 4.744 17.826 3.976 1 86.46 79 LEU B CA 1
ATOM 1619 C C . LEU B 1 79 ? 5.744 17.899 5.126 1 86.46 79 LEU B C 1
ATOM 1621 O O . LEU B 1 79 ? 6.507 18.861 5.231 1 86.46 79 LEU B O 1
ATOM 1625 N N . VAL B 1 80 ? 5.725 16.888 5.937 1 88.28 80 VAL B N 1
ATOM 1626 C CA . VAL B 1 80 ? 6.657 16.798 7.056 1 88.28 80 VAL B CA 1
ATOM 1627 C C . VAL B 1 80 ? 8.091 16.752 6.533 1 88.28 80 VAL B C 1
ATOM 1629 O O . VAL B 1 80 ? 8.964 17.465 7.034 1 88.28 80 VAL B O 1
ATOM 1632 N N . LYS B 1 81 ? 8.281 15.903 5.532 1 85.74 81 LYS B N 1
ATOM 1633 C CA . LYS B 1 81 ? 9.611 15.771 4.943 1 85.74 81 LYS B CA 1
ATOM 1634 C C . LYS B 1 81 ? 10.077 17.09 4.335 1 85.74 81 LYS B C 1
ATOM 1636 O O . LYS B 1 81 ? 11.252 17.447 4.439 1 85.74 81 LYS B O 1
ATOM 1641 N N . ALA B 1 82 ? 9.219 17.694 3.664 1 81.03 82 ALA B N 1
ATOM 1642 C CA . ALA B 1 82 ? 9.551 18.946 2.991 1 81.03 82 ALA B CA 1
ATOM 1643 C C . ALA B 1 82 ? 9.98 20.012 3.995 1 81.03 82 ALA B C 1
ATOM 1645 O O . ALA B 1 82 ? 10.808 20.871 3.683 1 81.03 82 ALA B O 1
ATOM 1646 N N . ASN B 1 83 ? 9.384 19.917 5.145 1 79.82 83 ASN B N 1
ATOM 1647 C CA . ASN B 1 83 ? 9.677 20.914 6.168 1 79.82 83 ASN B CA 1
ATOM 1648 C C . ASN B 1 83 ? 10.873 20.505 7.024 1 79.82 83 ASN B C 1
ATOM 1650 O O . ASN B 1 83 ? 11.335 21.279 7.863 1 79.82 83 ASN B O 1
ATOM 1654 N N . ASN B 1 84 ? 11.083 19.172 6.964 1 72.74 84 ASN B N 1
ATOM 1655 C CA . ASN B 1 84 ? 12.228 18.658 7.708 1 72.74 84 ASN B CA 1
ATOM 1656 C C . ASN B 1 84 ? 13.39 18.312 6.781 1 72.74 84 ASN B C 1
ATOM 1658 O O . ASN B 1 84 ? 13.324 17.332 6.036 1 72.74 84 ASN B O 1
ATOM 1662 N N . VAL B 1 85 ? 14.283 19.199 6.522 1 56.6 85 VAL B N 1
ATOM 1663 C CA . VAL B 1 85 ? 15.389 19.121 5.573 1 56.6 85 VAL B CA 1
ATOM 1664 C C . VAL B 1 85 ? 16.045 17.744 5.656 1 56.6 85 VAL B C 1
ATOM 1666 O O . VAL B 1 85 ? 16.602 17.255 4.671 1 56.6 85 VAL B O 1
ATOM 1669 N N . GLN B 1 86 ? 16.007 17.197 6.819 1 54.49 86 GLN B N 1
ATOM 1670 C CA . GLN B 1 86 ? 16.837 16.009 6.993 1 54.49 86 GLN B CA 1
ATOM 1671 C C . GLN B 1 86 ? 16.102 14.754 6.531 1 54.49 86 GLN B C 1
ATOM 1673 O O . GLN B 1 86 ? 16.715 13.699 6.355 1 54.49 86 GLN B O 1
ATOM 1678 N N . ALA B 1 87 ? 14.858 14.978 6.405 1 55.05 87 ALA B N 1
ATOM 1679 C CA . ALA B 1 87 ? 14.14 13.738 6.119 1 55.05 87 ALA B CA 1
ATOM 1680 C C . ALA B 1 87 ? 14.263 13.36 4.646 1 55.05 87 ALA B C 1
ATOM 1682 O O . ALA B 1 87 ? 13.643 13.987 3.784 1 55.05 87 ALA B O 1
ATOM 1683 N N . SER B 1 88 ? 15.518 12.812 4.358 1 55.91 88 SER B N 1
ATOM 1684 C CA . SER B 1 88 ? 15.85 12.347 3.016 1 55.91 88 SER B CA 1
ATOM 1685 C C . SER B 1 88 ? 15.31 10.943 2.767 1 55.91 88 SER B C 1
ATOM 1687 O O . SER B 1 88 ? 15.359 10.087 3.653 1 55.91 88 SER B O 1
ATOM 1689 N N . GLY B 1 89 ? 14.1 10.686 2.205 1 62.68 89 GLY B N 1
ATOM 1690 C CA . GLY B 1 89 ? 13.726 9.322 1.864 1 62.68 89 GLY B CA 1
ATOM 1691 C C . GLY B 1 89 ? 12.988 9.219 0.542 1 62.68 89 GLY B C 1
ATOM 1692 O O . GLY B 1 89 ? 12.45 10.211 0.047 1 62.68 89 GLY B O 1
ATOM 1693 N N . HIS B 1 90 ? 13.35 8.307 -0.196 1 71.41 90 HIS B N 1
ATOM 1694 C CA . HIS B 1 90 ? 12.749 8.062 -1.502 1 71.41 90 HIS B CA 1
ATOM 1695 C C . HIS B 1 90 ? 11.369 7.428 -1.363 1 71.41 90 HIS B C 1
ATOM 1697 O O . HIS B 1 90 ? 11.143 6.611 -0.467 1 71.41 90 HIS B O 1
ATOM 1703 N N . SER B 1 91 ? 10.389 8.182 -1.945 1 87.74 91 SER B N 1
ATOM 1704 C CA . SER B 1 91 ? 9.069 7.582 -2.107 1 87.74 91 SER B CA 1
ATOM 1705 C C . SER B 1 91 ? 9.098 6.449 -3.127 1 87.74 91 SER B C 1
ATOM 1707 O O . SER B 1 91 ? 9.951 6.429 -4.016 1 87.74 91 SER B O 1
ATOM 1709 N N . CYS B 1 92 ? 8.261 5.564 -2.918 1 91.76 92 CYS B N 1
ATOM 1710 C CA . CYS B 1 92 ? 8.205 4.39 -3.782 1 91.76 92 CYS B CA 1
ATOM 1711 C C . CYS B 1 92 ? 6.876 4.324 -4.526 1 91.76 92 CYS B C 1
ATOM 1713 O O . CYS B 1 92 ? 5.845 4.749 -4.002 1 91.76 92 CYS B O 1
ATOM 1715 N N . CYS B 1 93 ? 7.009 3.809 -5.65 1 93.77 93 CYS B N 1
ATOM 1716 C CA . CYS B 1 93 ? 5.803 3.533 -6.422 1 93.77 93 CYS B CA 1
ATOM 1717 C C . CYS B 1 93 ? 5.148 2.235 -5.965 1 93.77 93 CYS B C 1
ATOM 1719 O O . CYS B 1 93 ? 5.754 1.166 -6.049 1 93.77 93 CYS B O 1
ATOM 1721 N N . VAL B 1 94 ? 3.869 2.406 -5.464 1 93.77 94 VAL B N 1
ATOM 1722 C CA . VAL B 1 94 ? 3.254 1.237 -4.844 1 93.77 94 VAL B CA 1
ATOM 1723 C C . VAL B 1 94 ? 1.805 1.108 -5.309 1 93.77 94 VAL B C 1
ATOM 1725 O O . VAL B 1 94 ? 1.193 2.09 -5.736 1 93.77 94 VAL B O 1
ATOM 1728 N N . PRO B 1 95 ? 1.234 -0.102 -5.184 1 93.87 95 PRO B N 1
ATOM 1729 C CA . PRO B 1 95 ? -0.19 -0.254 -5.493 1 93.87 95 PRO B CA 1
ATOM 1730 C C . PRO B 1 95 ? -1.088 0.533 -4.542 1 93.87 95 PRO B C 1
ATOM 1732 O O . PRO B 1 95 ? -0.872 0.515 -3.327 1 93.87 95 PRO B O 1
ATOM 1735 N N . THR B 1 96 ? -2.072 1.194 -5.137 1 92.19 96 THR B N 1
ATOM 1736 C CA . THR B 1 96 ? -3.024 1.933 -4.316 1 92.19 96 THR B CA 1
ATOM 1737 C C . THR B 1 96 ? -4.411 1.302 -4.396 1 92.19 96 THR B C 1
ATOM 1739 O O . THR B 1 96 ? -5.274 1.578 -3.56 1 92.19 96 THR B O 1
ATOM 1742 N N . ARG B 1 97 ? -4.563 0.536 -5.425 1 93.88 97 ARG B N 1
ATOM 1743 C CA . ARG B 1 97 ? -5.819 -0.184 -5.612 1 93.88 97 ARG B CA 1
ATOM 1744 C C . ARG B 1 97 ? -5.57 -1.588 -6.154 1 93.88 97 ARG B C 1
ATOM 1746 O O . ARG B 1 97 ? -4.74 -1.776 -7.046 1 93.88 97 ARG B O 1
ATOM 1753 N N . ARG B 1 98 ? -6.295 -2.501 -5.498 1 95.31 98 ARG B N 1
ATOM 1754 C CA . ARG B 1 98 ? -6.217 -3.893 -5.93 1 95.31 98 ARG B CA 1
ATOM 1755 C C . ARG B 1 98 ? -7.606 -4.514 -6.028 1 95.31 98 ARG B C 1
ATOM 1757 O O . ARG B 1 98 ? -8.521 -4.12 -5.302 1 95.31 98 ARG B O 1
ATOM 1764 N N . ARG B 1 99 ? -7.763 -5.431 -6.874 1 96.76 99 ARG B N 1
ATOM 1765 C CA . ARG B 1 99 ? -9.018 -6.17 -6.96 1 96.76 99 ARG B CA 1
ATOM 1766 C C . ARG B 1 99 ? -8.784 -7.668 -6.793 1 96.76 99 ARG B C 1
ATOM 1768 O O . ARG B 1 99 ? -7.655 -8.144 -6.925 1 96.76 99 ARG B O 1
ATOM 1775 N N . PRO B 1 100 ? -9.841 -8.349 -6.503 1 97.55 100 PRO B N 1
ATOM 1776 C CA . PRO B 1 100 ? -9.717 -9.792 -6.281 1 97.55 100 PRO B CA 1
ATOM 1777 C C . PRO B 1 100 ? -9.6 -10.581 -7.584 1 97.55 100 PRO B C 1
ATOM 1779 O O . PRO B 1 100 ? -9.964 -10.078 -8.649 1 97.55 100 PRO B O 1
ATOM 1782 N N . LEU B 1 101 ? -9.067 -11.743 -7.482 1 97.87 101 LEU B N 1
ATOM 1783 C CA . LEU B 1 101 ? -9.027 -12.74 -8.547 1 97.87 101 LEU B CA 1
ATOM 1784 C C . LEU B 1 101 ? -9.921 -13.929 -8.212 1 97.87 101 LEU B C 1
ATOM 1786 O O . LEU B 1 101 ? -9.758 -14.558 -7.165 1 97.87 101 LEU B O 1
ATOM 1790 N N . SER B 1 102 ? -10.849 -14.198 -8.995 1 97.91 102 SER B N 1
ATOM 1791 C CA . SER B 1 102 ? -11.677 -15.387 -8.824 1 97.91 102 SER B CA 1
ATOM 1792 C C . SER B 1 102 ? -11.002 -16.621 -9.413 1 97.91 102 SER B C 1
ATOM 1794 O O . SER B 1 102 ? -10.584 -16.613 -10.573 1 97.91 102 SER B O 1
ATOM 1796 N N . VAL B 1 103 ? -10.949 -17.661 -8.621 1 97.73 103 VAL B N 1
ATOM 1797 C CA . VAL B 1 103 ? -10.292 -18.871 -9.105 1 97.73 103 VAL B CA 1
ATOM 1798 C C . VAL B 1 103 ? -11.158 -20.089 -8.793 1 97.73 103 VAL B C 1
ATOM 1800 O O . VAL B 1 103 ? -11.912 -20.089 -7.817 1 97.73 103 VAL B O 1
ATOM 1803 N N . LEU B 1 104 ? -11.0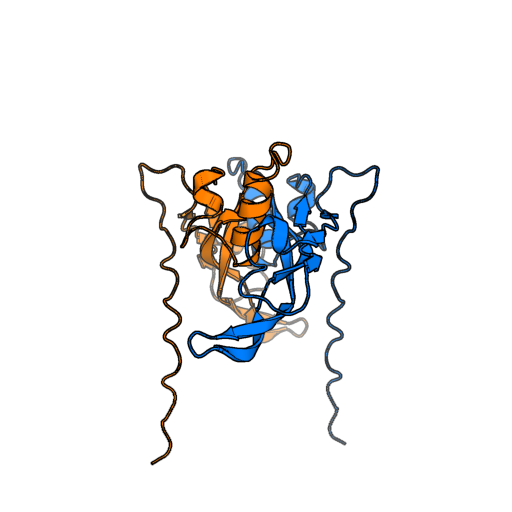04 -21.014 -9.638 1 97.94 104 LEU B N 1
ATOM 1804 C CA . LEU B 1 104 ? -11.504 -22.37 -9.439 1 97.94 104 LEU B CA 1
ATOM 1805 C C . LEU B 1 104 ? -10.357 -23.335 -9.153 1 97.94 104 LEU B C 1
ATOM 1807 O O . LEU B 1 104 ? -9.361 -23.354 -9.88 1 97.94 104 LEU B O 1
ATOM 1811 N N . TYR B 1 105 ? -10.508 -24.066 -8.014 1 96.5 105 TYR B N 1
ATOM 1812 C CA . TYR B 1 105 ? -9.378 -24.931 -7.696 1 96.5 105 TYR B CA 1
ATOM 1813 C C . TYR B 1 105 ? -9.847 -26.217 -7.025 1 96.5 105 TYR B C 1
ATOM 1815 O O . TYR B 1 105 ? -11.005 -26.322 -6.613 1 96.5 105 TYR B O 1
ATOM 1823 N N . PHE B 1 106 ? -8.953 -27.204 -7.007 1 93.69 106 PHE B N 1
ATOM 1824 C CA . PHE B 1 106 ? -9.199 -28.455 -6.301 1 93.69 106 PHE B CA 1
ATOM 1825 C C . PHE B 1 106 ? -8.787 -28.341 -4.838 1 93.69 106 PHE B C 1
ATOM 1827 O O . PHE B 1 106 ? -7.666 -27.928 -4.533 1 93.69 106 PHE B O 1
ATOM 1834 N N . ASP B 1 107 ? -9.743 -28.723 -3.963 1 91.29 107 ASP B N 1
ATOM 1835 C CA . ASP B 1 107 ? -9.333 -28.723 -2.562 1 91.29 107 ASP B CA 1
ATOM 1836 C C . ASP B 1 107 ? -8.7 -30.057 -2.174 1 91.29 107 ASP B C 1
ATOM 1838 O O . ASP B 1 107 ? -8.445 -30.902 -3.035 1 91.29 107 ASP B O 1
ATOM 1842 N N . ARG B 1 108 ? -8.302 -30.185 -0.946 1 91.53 108 ARG B N 1
ATOM 1843 C CA . ARG B 1 108 ? -7.582 -31.355 -0.455 1 91.53 108 ARG B CA 1
ATOM 1844 C C . ARG B 1 108 ? -8.394 -32.628 -0.668 1 91.53 108 ARG B C 1
ATOM 1846 O O . ARG B 1 108 ? -7.83 -33.714 -0.816 1 91.53 108 ARG B O 1
ATOM 1853 N N . ASN B 1 109 ? -9.733 -32.513 -0.691 1 93.27 109 ASN B N 1
ATOM 1854 C CA . ASN B 1 109 ? -10.626 -33.649 -0.887 1 93.27 109 ASN B CA 1
ATOM 1855 C C . ASN B 1 109 ? -10.984 -33.834 -2.359 1 93.27 109 ASN B C 1
ATOM 1857 O O . ASN B 1 109 ? -11.948 -34.529 -2.686 1 93.27 109 ASN B O 1
ATOM 1861 N N . SER B 1 110 ? -10.342 -33.066 -3.23 1 89.11 110 SER B N 1
ATOM 1862 C CA . SER B 1 110 ? -10.55 -33.164 -4.672 1 89.11 110 SER B CA 1
ATOM 1863 C C . SER B 1 110 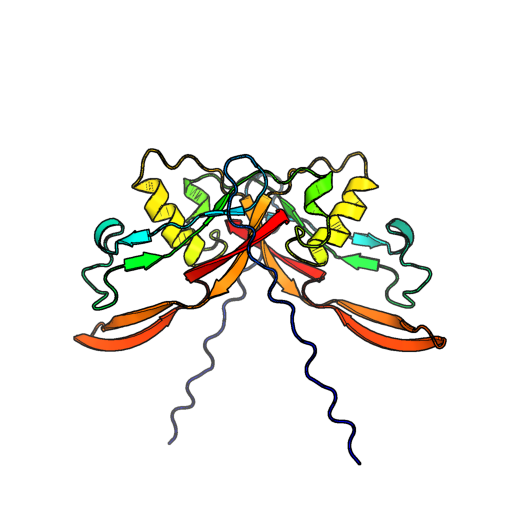? -11.91 -32.605 -5.073 1 89.11 110 SER B C 1
ATOM 1865 O O . SER B 1 110 ? -12.49 -33.028 -6.075 1 89.11 110 SER B O 1
ATOM 1867 N N . ASN B 1 111 ? -12.398 -31.775 -4.191 1 94.85 111 ASN B N 1
ATOM 1868 C CA . ASN B 1 111 ? -13.598 -31.042 -4.58 1 94.85 111 ASN B CA 1
ATOM 1869 C C . ASN B 1 111 ? -13.252 -29.755 -5.324 1 94.85 111 ASN B C 1
ATOM 1871 O O . ASN B 1 111 ? -12.217 -29.14 -5.061 1 94.85 111 ASN B O 1
ATOM 1875 N N . ILE B 1 112 ? -14.137 -29.343 -6.173 1 94.98 112 ILE B N 1
ATOM 1876 C CA . ILE B 1 112 ? -13.966 -28.088 -6.896 1 94.98 112 ILE B CA 1
ATOM 1877 C C . ILE B 1 112 ? -14.506 -26.932 -6.057 1 94.98 112 ILE B C 1
ATOM 1879 O O . ILE B 1 112 ? -15.669 -26.945 -5.647 1 94.98 112 ILE B O 1
ATOM 1883 N N . VAL B 1 113 ? -13.664 -26.011 -5.819 1 97.49 113 VAL B N 1
ATOM 1884 C CA . VAL B 1 113 ? -14.055 -24.863 -5.008 1 97.49 113 VAL B CA 1
ATOM 1885 C C . VAL B 1 113 ? -13.797 -23.571 -5.781 1 97.49 113 VAL B C 1
ATOM 1887 O O . VAL B 1 113 ? -12.795 -23.455 -6.49 1 97.49 113 VAL B O 1
ATOM 1890 N N . LYS B 1 114 ? -14.813 -22.631 -5.639 1 97.39 114 LYS B N 1
ATOM 1891 C CA . LYS B 1 114 ? -14.626 -21.291 -6.189 1 97.39 114 LYS B CA 1
ATOM 1892 C C . LYS B 1 114 ? -14.333 -20.28 -5.085 1 97.39 114 LYS B C 1
ATOM 1894 O O . LYS B 1 114 ? -15.004 -20.271 -4.051 1 97.39 114 LYS B O 1
ATOM 1899 N N . THR B 1 115 ? -13.301 -19.523 -5.328 1 96.51 115 THR B N 1
ATOM 1900 C CA . THR B 1 115 ? -12.988 -18.52 -4.316 1 96.51 115 THR B CA 1
ATOM 1901 C C . THR B 1 115 ? -12.476 -17.238 -4.966 1 96.51 115 THR B C 1
ATOM 1903 O O . THR B 1 115 ? -11.945 -17.268 -6.078 1 96.51 115 THR B O 1
ATOM 1906 N N . ASP B 1 116 ? -12.702 -16.144 -4.279 1 96.93 116 ASP B N 1
ATOM 1907 C CA . ASP B 1 116 ? -12.103 -14.861 -4.632 1 96.93 116 ASP B CA 1
ATOM 1908 C C . ASP B 1 116 ? -10.912 -14.544 -3.731 1 96.93 116 ASP B C 1
ATOM 1910 O O . ASP B 1 116 ? -11.058 -14.445 -2.511 1 96.93 116 ASP B O 1
ATOM 1914 N N . ILE B 1 117 ? -9.831 -14.424 -4.379 1 94.69 117 ILE B N 1
ATOM 1915 C CA . ILE B 1 117 ? -8.625 -14.063 -3.642 1 94.69 117 ILE B CA 1
ATOM 1916 C C . ILE B 1 117 ? -8.45 -12.546 -3.65 1 94.69 117 ILE B C 1
ATOM 1918 O O . ILE B 1 117 ? -8.229 -11.946 -4.705 1 94.69 117 ILE B O 1
ATOM 1922 N N . PRO B 1 118 ? -8.479 -11.971 -2.518 1 94.32 118 PRO B N 1
ATOM 1923 C CA . PRO B 1 118 ? -8.416 -10.508 -2.492 1 94.32 118 PRO B CA 1
ATOM 1924 C C . PRO B 1 118 ? -7.04 -9.97 -2.881 1 94.32 118 PRO B C 1
ATOM 1926 O O . PRO B 1 118 ? -6.038 -10.678 -2.753 1 94.32 118 PRO B O 1
ATOM 1929 N N . ASP B 1 119 ? -6.919 -8.744 -3.456 1 93.74 119 ASP B N 1
ATOM 1930 C CA . ASP B 1 119 ? -5.72 -7.937 -3.659 1 93.74 119 ASP B CA 1
ATOM 1931 C C . ASP B 1 119 ? -4.722 -8.655 -4.564 1 93.74 119 ASP B C 1
ATOM 1933 O O . ASP B 1 119 ? -3.522 -8.672 -4.282 1 93.74 119 ASP B O 1
ATOM 1937 N N . MET B 1 120 ? -5.301 -9.259 -5.628 1 96.35 120 MET B N 1
ATOM 1938 C CA . MET B 1 120 ? -4.426 -10.06 -6.479 1 96.35 120 MET B CA 1
ATOM 1939 C C . MET B 1 120 ? -4.066 -9.304 -7.754 1 96.35 120 MET B C 1
ATOM 1941 O O . MET B 1 120 ? -3.088 -9.64 -8.424 1 96.35 120 MET B O 1
ATOM 1945 N N . ILE B 1 121 ? -4.863 -8.331 -8.065 1 97.08 121 ILE B N 1
ATOM 1946 C CA . ILE B 1 121 ? -4.647 -7.606 -9.312 1 97.08 121 ILE B CA 1
ATOM 1947 C C . ILE B 1 121 ? -4.451 -6.121 -9.019 1 97.08 121 ILE B C 1
ATOM 1949 O O . ILE B 1 121 ? -5.314 -5.482 -8.411 1 97.08 121 ILE B O 1
ATOM 1953 N N . VAL B 1 122 ? -3.371 -5.57 -9.49 1 96.59 122 VAL B N 1
ATOM 1954 C CA . VAL B 1 122 ? -3.121 -4.145 -9.299 1 96.59 122 VAL B CA 1
ATOM 1955 C C . VAL B 1 122 ? -3.852 -3.344 -10.375 1 96.59 122 VAL B C 1
ATOM 1957 O O . VAL B 1 122 ? -3.647 -3.567 -11.57 1 96.59 122 VAL B O 1
ATOM 1960 N N . ASP B 1 123 ? -4.599 -2.307 -9.881 1 96.2 123 ASP B N 1
ATOM 1961 C CA . ASP B 1 123 ? -5.373 -1.482 -10.803 1 96.2 123 ASP B CA 1
ATOM 1962 C C . ASP B 1 123 ? -4.813 -0.063 -10.871 1 96.2 123 ASP B C 1
ATOM 1964 O O . ASP B 1 123 ? -5.015 0.643 -11.862 1 96.2 123 ASP B O 1
ATOM 1968 N N . ALA B 1 124 ? -4.174 0.286 -9.753 1 95.49 124 ALA B N 1
ATOM 1969 C CA . ALA B 1 124 ? -3.66 1.652 -9.702 1 95.49 124 ALA B CA 1
ATOM 1970 C C . ALA B 1 124 ? -2.406 1.735 -8.836 1 95.49 124 ALA B C 1
ATOM 1972 O O . ALA B 1 124 ? -2.192 0.892 -7.961 1 95.49 124 ALA B O 1
ATOM 1973 N N . CYS B 1 125 ? -1.669 2.719 -9.144 1 94.73 125 CYS B N 1
ATOM 1974 C CA . CYS B 1 125 ? -0.412 2.946 -8.441 1 94.73 125 CYS B CA 1
ATOM 1975 C C . CYS B 1 125 ? -0.323 4.379 -7.93 1 94.73 125 CYS B C 1
ATOM 1977 O O . CYS B 1 125 ? -1.012 5.267 -8.437 1 94.73 125 CYS B O 1
ATOM 1979 N N . GLY B 1 126 ? 0.529 4.578 -6.981 1 93.76 126 GLY B N 1
ATOM 1980 C CA . GLY B 1 126 ? 0.846 5.877 -6.41 1 93.76 126 GLY B CA 1
ATOM 1981 C C . GLY B 1 126 ? 2.142 5.882 -5.622 1 93.76 126 GLY B C 1
ATOM 1982 O O . GLY B 1 126 ? 2.816 4.855 -5.518 1 93.76 126 GLY B O 1
ATOM 1983 N N . CYS B 1 127 ? 2.445 7.039 -5.092 1 93.2 127 CYS B N 1
ATOM 1984 C CA . CYS B 1 127 ? 3.715 7.206 -4.394 1 93.2 127 CYS B CA 1
ATOM 1985 C C . CYS B 1 127 ? 3.514 7.186 -2.884 1 93.2 127 CYS B C 1
ATOM 1987 O O . CYS B 1 127 ? 2.559 7.774 -2.372 1 93.2 127 CYS B O 1
ATOM 1989 N N . SER B 1 128 ? 4.465 6.433 -2.196 1 90.23 128 SER B N 1
ATOM 1990 C CA . SER B 1 128 ? 4.378 6.322 -0.743 1 90.23 128 SER B CA 1
ATOM 1991 C C . SER B 1 128 ? 5.736 6.551 -0.089 1 90.23 128 SER B C 1
ATOM 1993 O O . SER B 1 128 ? 6.776 6.284 -0.695 1 90.23 128 SER B O 1
#

Solvent-accessible surface area (backbone atoms only — not comparable to full-atom values): 14011 Å² total; per-residue (Å²): 130,87,80,76,76,71,77,77,78,73,72,70,75,76,40,42,61,62,50,96,85,50,66,47,47,12,32,43,88,38,76,45,50,27,67,80,72,67,43,52,87,44,39,69,36,61,66,48,47,64,34,32,43,46,42,50,46,22,53,73,86,44,18,40,31,89,85,28,25,45,40,66,32,31,29,53,50,40,51,50,29,71,71,32,84,76,56,76,72,83,32,35,36,34,72,59,34,58,38,60,42,69,37,32,26,55,45,97,84,69,41,84,42,76,47,71,41,70,45,39,23,48,63,19,31,16,9,73,130,87,80,75,76,71,78,76,78,72,72,71,74,74,40,41,62,64,50,95,86,51,65,48,48,12,32,42,88,38,76,44,51,27,66,80,73,66,42,52,85,44,40,69,36,60,66,48,48,63,34,31,46,48,42,48,46,21,54,73,85,46,18,40,31,90,82,29,26,48,42,65,32,30,31,53,50,41,53,51,28,71,71,32,84,76,55,77,71,83,33,35,34,34,71,59,35,59,38,59,43,69,35,32,27,54,45,97,84,69,42,82,43,78,48,71,42,69,45,41,24,48,65,20,30,17,11,75

Radius of gyration: 20.73 Å; Cα contacts (8 Å, |Δi|>4): 539; chains: 2; bounding box: 59×62×42 Å

Foldseek 3Di:
DPPPPPPPPPPPLQFADDDPPAQAKGKDWDKDACVVVVNCVWWPDDRIDGQIFIGGFQPLVRCLDPSAPLDPVSVVVSVVCVVVVPPDDGWDKGASDFAWDWTWTQDPVRDIDIDTHGRRHGRHIHTD/DPPPPPPPPPPPLQFADDDPPAQAKGKDWDKDACVVVVNCVWWPDDRIDGQIFIGGFQPLVRCLDPSAPLDPVSVVVSVVCVVVVPPDDGWDKGASDFAWDWTWTQDPVRDIDIDTHGRRHGRHIHTD

Secondary structure (DSSP, 8-state):
----------------BPPTT--BSEEE--EEEGGGGT-TTTEEE-SEEE--EEESBB-HHHHTSTTTBSSHHHHHHHHHHHHSTT----B-EEEEEEEEEEEEEE-TTS-EEEEEEEEEEEEEEEE-/----------------BPPTT--B-EEE--EEEGGGGT-TTTEEE-SEEE--EEESBB-HHHHTSTTTBSSHHHHHHHHHHHHSTT----B-EEEEEEEEEEEEEE-TTS-EEEEEEEEEEEEEEEE-

Organism: Strigops habroptila (NCBI:txid2489341)

pLDDT: mean 83.98, std 17.84, range [34.86, 97.94]